Protein AF-A0A948WSL1-F1 (afdb_monomer_lite)

Sequence (242 aa):
MRQGLAEAFSDISPIKDFSGNMQLELEFDPNDEDLCPPPKFSMEECRERDMSYSSSIFVRARFLRADTGEIKEQVVFMGDFPKMTDKGTFIINGTERVVVSQLVRSPGAYFERSVDKATDKDVYVAKIIPSRGAWLEFEIDKKDLVAVRIDRKRKQPVTVLLKALGWTREQIVERFGQYETFMATLEKDHIASQDDALLDIYRKLRPGEPPTLENARALIDNFYFNPKRYDLAKVGRYKVNK

Radius of gyration: 24.07 Å; chains: 1; bounding box: 50×39×62 Å

pLDDT: mean 92.98, std 5.72, range [48.69, 98.25]

Foldseek 3Di:
DQVVVQLLLVLCPWDADPVRQKTKHKGFHSPDCVQWPAFPDDLVCCQVQQHWRWTWGWIWIWMAGNVVRDIDTDIGTPDTGFDQDPVQWTQHRNDTGHDDDDDDDAFAKDKDWDADPVQRDIKIKIWGGAPFFWIWMWICDPVLAIWIDIRNWDIDGVVLVVQLVPDAPVNQCVVCVVRPSNVVSVVPDPDHHNQSSLQVVCCRVDVPDDDDSVVSNVVVCLRDPDCSGTHRPPVHVVNHVD

Secondary structure (DSSP, 8-state):
-HHHHHHHHHHHPSEE-TTS-EEEEEE--TT-TTTSPPPSS-HHHHHHTT---EEEEEEEEEEEETTT--EEEEEEEEEEEEPPPTTS-EEETTEEE-PPPP--PPSEEEEEEEEETTTTEEEEEEEEE-SBS--EEEEE-TTS-EEEEETT---EEHHHHHHHTT--HHHHHHHHTT-HHHHHHHHH----SHHHHHHHHHHHHSTTSPP-HHHHHHHHHHHHT-TTT-B-HHHHHHHHH-

Structure (mmCIF, N/CA/C/O backbone):
data_AF-A0A948WSL1-F1
#
_entry.id   AF-A0A948WSL1-F1
#
loop_
_atom_site.group_PDB
_atom_site.id
_atom_site.type_symbol
_atom_site.label_atom_id
_atom_site.label_alt_id
_atom_site.label_comp_id
_atom_site.label_asym_id
_atom_site.label_entity_id
_atom_site.label_seq_id
_atom_site.pdbx_PDB_ins_code
_atom_site.Cartn_x
_atom_site.Cartn_y
_atom_site.Cartn_z
_atom_site.occupancy
_atom_site.B_iso_or_equiv
_atom_site.auth_seq_id
_atom_site.auth_comp_id
_atom_site.auth_asym_id
_atom_site.auth_atom_id
_atom_site.pdbx_PDB_model_num
ATOM 1 N N . MET A 1 1 ? -17.113 -3.327 13.207 1.00 48.69 1 MET A N 1
ATOM 2 C CA . MET A 1 1 ? -16.039 -2.531 13.851 1.00 48.69 1 MET A CA 1
ATOM 3 C C . MET A 1 1 ? -15.060 -3.399 14.633 1.00 48.69 1 MET A C 1
ATOM 5 O O . MET A 1 1 ? -13.874 -3.290 14.372 1.00 48.69 1 MET A O 1
ATOM 9 N N . ARG A 1 2 ? -15.539 -4.294 15.514 1.00 57.19 2 ARG A N 1
ATOM 10 C CA . ARG A 1 2 ? -14.704 -5.174 16.358 1.00 57.19 2 ARG A CA 1
ATOM 11 C C . ARG A 1 2 ? -13.635 -5.984 15.604 1.00 57.19 2 ARG A C 1
ATOM 13 O O . ARG A 1 2 ? -12.499 -6.038 16.047 1.00 57.19 2 ARG A O 1
ATOM 20 N N . GLN A 1 3 ? -13.973 -6.530 14.436 1.00 72.12 3 GLN A N 1
ATOM 21 C CA . GLN A 1 3 ? -13.035 -7.323 13.627 1.00 72.12 3 GLN A CA 1
ATOM 22 C C . GLN A 1 3 ? -11.931 -6.489 12.956 1.00 72.12 3 GLN A C 1
ATOM 24 O O . GLN A 1 3 ? -10.818 -6.973 12.833 1.00 72.12 3 GLN A O 1
ATOM 29 N N . GLY A 1 4 ? -12.186 -5.226 12.592 1.00 81.12 4 GLY A N 1
ATOM 30 C CA . GLY A 1 4 ? -11.206 -4.423 11.846 1.00 81.12 4 GLY A CA 1
ATOM 31 C C . GLY A 1 4 ? -9.967 -4.047 12.665 1.00 81.12 4 GLY A C 1
ATOM 32 O O . GLY A 1 4 ? -8.863 -4.032 12.133 1.00 81.12 4 GLY A O 1
ATOM 33 N N . LEU A 1 5 ? -10.131 -3.781 13.967 1.00 85.19 5 LEU A N 1
ATOM 34 C CA . LEU A 1 5 ? -9.001 -3.558 14.880 1.00 85.19 5 LEU A CA 1
ATOM 35 C C . LEU A 1 5 ? -8.189 -4.845 15.083 1.00 85.19 5 LEU A C 1
ATOM 37 O O . LEU A 1 5 ? -6.965 -4.802 15.014 1.00 85.19 5 LEU A O 1
ATOM 41 N N . ALA A 1 6 ? -8.862 -5.985 15.267 1.00 87.75 6 ALA A N 1
ATOM 42 C CA . ALA A 1 6 ? -8.201 -7.283 15.400 1.00 87.75 6 ALA A CA 1
ATOM 43 C C . ALA A 1 6 ? -7.407 -7.656 14.136 1.00 87.75 6 ALA A C 1
ATOM 45 O O . ALA A 1 6 ? -6.243 -8.041 14.229 1.00 87.75 6 ALA A O 1
ATOM 46 N N . GLU A 1 7 ? -7.995 -7.458 12.953 1.00 84.06 7 GLU A N 1
ATOM 47 C CA . GLU A 1 7 ? -7.319 -7.634 11.662 1.00 84.06 7 GLU A CA 1
ATOM 48 C C . GLU A 1 7 ? -6.105 -6.707 11.534 1.00 84.06 7 GLU A C 1
ATOM 50 O O . GLU A 1 7 ? -5.027 -7.163 11.164 1.00 84.06 7 GLU A O 1
ATOM 55 N N . ALA A 1 8 ? -6.234 -5.429 11.907 1.00 85.81 8 ALA A N 1
ATOM 56 C CA . ALA A 1 8 ? -5.128 -4.477 11.841 1.00 85.81 8 ALA A CA 1
ATOM 57 C C . ALA A 1 8 ? -3.942 -4.878 12.738 1.00 85.81 8 ALA A C 1
ATOM 59 O O . ALA A 1 8 ? -2.791 -4.774 12.308 1.00 85.81 8 ALA A O 1
ATOM 60 N N . PHE A 1 9 ? -4.200 -5.362 13.959 1.00 88.88 9 PHE A N 1
ATOM 61 C CA . PHE A 1 9 ? -3.145 -5.871 14.843 1.00 88.88 9 PHE A CA 1
ATOM 62 C C . PHE A 1 9 ? -2.532 -7.176 14.320 1.00 88.88 9 PHE A C 1
ATOM 64 O O . PHE A 1 9 ? -1.308 -7.320 14.319 1.00 88.88 9 PHE A O 1
ATOM 71 N N . SER A 1 10 ? -3.355 -8.087 13.796 1.00 86.62 10 SER A N 1
ATOM 72 C CA . SER A 1 10 ? -2.883 -9.323 13.166 1.00 86.62 10 SER A CA 1
ATOM 73 C C . SER A 1 10 ? -2.021 -9.059 11.923 1.00 86.62 10 SER A C 1
ATOM 75 O O . SER A 1 10 ? -1.067 -9.794 11.672 1.00 86.62 10 SER A O 1
ATOM 77 N N . ASP A 1 11 ? -2.331 -8.020 11.147 1.00 81.56 11 ASP A N 1
ATOM 78 C CA . ASP A 1 11 ? -1.608 -7.665 9.921 1.00 81.56 11 ASP A CA 1
ATOM 79 C C . ASP A 1 11 ? -0.182 -7.174 10.207 1.00 81.56 11 ASP A C 1
ATOM 81 O O . ASP A 1 11 ? 0.747 -7.472 9.449 1.00 81.56 11 ASP A O 1
ATOM 85 N N . ILE A 1 12 ? 0.012 -6.432 11.302 1.00 82.75 12 ILE A N 1
ATOM 86 C CA . ILE A 1 12 ? 1.335 -5.921 11.692 1.00 82.75 12 ILE A CA 1
ATOM 87 C C . ILE A 1 12 ? 2.146 -6.929 12.513 1.00 82.75 12 ILE A C 1
ATOM 89 O O . ILE A 1 12 ? 3.364 -6.791 12.607 1.00 82.75 12 ILE A O 1
ATOM 93 N N . SER A 1 13 ? 1.491 -7.943 13.080 1.00 87.31 13 SER A N 1
ATOM 94 C CA . SER A 1 13 ? 2.108 -8.964 13.923 1.00 87.31 13 SER A CA 1
ATOM 95 C C . SER A 1 13 ? 2.615 -10.174 13.102 1.00 87.31 13 SER A C 1
ATOM 97 O O . SER A 1 13 ? 1.966 -10.618 12.144 1.00 87.31 13 SER A O 1
ATOM 99 N N . PRO A 1 14 ? 3.779 -10.762 13.434 1.00 89.31 14 PRO A N 1
ATOM 100 C CA . PRO A 1 14 ? 4.777 -10.244 14.361 1.00 89.31 14 PRO A CA 1
ATOM 101 C C . PRO A 1 14 ? 5.645 -9.144 13.733 1.00 89.31 14 PRO A C 1
ATOM 103 O O . PRO A 1 14 ? 5.983 -9.195 12.547 1.00 89.31 14 PRO A O 1
ATOM 106 N N . ILE A 1 15 ? 6.091 -8.204 14.563 1.00 87.25 15 ILE A N 1
ATOM 107 C CA . ILE A 1 15 ? 7.100 -7.202 14.213 1.00 87.25 15 ILE A CA 1
ATOM 108 C C . ILE A 1 15 ? 8.471 -7.780 14.561 1.00 87.25 15 ILE A C 1
ATOM 110 O O . ILE A 1 15 ? 8.688 -8.204 15.693 1.00 87.25 15 ILE A O 1
ATOM 114 N N . LYS A 1 16 ? 9.397 -7.802 13.601 1.00 84.56 16 LYS A N 1
ATOM 115 C CA . LYS A 1 16 ? 10.753 -8.339 13.785 1.00 84.56 16 LYS A CA 1
ATOM 116 C C . LYS A 1 16 ? 11.802 -7.248 13.633 1.00 84.56 16 LYS A C 1
ATOM 118 O O . LYS A 1 16 ? 11.604 -6.307 12.862 1.00 84.56 16 LYS A O 1
ATOM 123 N N . ASP A 1 17 ? 12.905 -7.386 14.360 1.00 81.44 17 ASP A N 1
ATOM 124 C CA . ASP A 1 17 ? 14.106 -6.593 14.120 1.00 81.44 17 ASP A CA 1
ATOM 125 C C . ASP A 1 17 ? 14.842 -7.053 12.849 1.00 81.44 17 ASP A C 1
ATOM 127 O O . ASP A 1 17 ? 14.519 -8.080 12.252 1.00 81.44 17 ASP A O 1
ATOM 131 N N . PHE A 1 18 ? 15.835 -6.270 12.420 1.00 73.31 18 PHE A N 1
ATOM 132 C CA . PHE A 1 18 ? 16.603 -6.547 11.202 1.00 73.31 18 PHE A CA 1
ATOM 133 C C . PHE A 1 18 ? 17.344 -7.892 11.267 1.00 73.31 18 PHE A C 1
ATOM 135 O O . PHE A 1 18 ? 17.418 -8.606 10.275 1.00 73.31 18 PHE A O 1
ATOM 142 N N . SER A 1 19 ? 17.840 -8.260 12.449 1.00 77.00 19 SER A N 1
ATOM 143 C CA . SER A 1 19 ? 18.573 -9.510 12.666 1.00 77.00 19 SER A CA 1
ATOM 144 C C . SER A 1 19 ? 17.662 -10.734 12.825 1.00 77.00 19 SER A C 1
ATOM 146 O O . SER A 1 19 ? 18.157 -11.857 12.844 1.00 77.00 19 SER A O 1
ATOM 148 N N . GLY A 1 20 ? 16.348 -10.539 12.990 1.00 76.38 20 GLY A N 1
ATOM 149 C CA . GLY A 1 20 ? 15.386 -11.597 13.312 1.00 76.38 20 GLY A CA 1
ATOM 150 C C . GLY A 1 20 ? 15.519 -12.178 14.727 1.00 76.38 20 GLY A C 1
ATOM 151 O O . GLY A 1 20 ? 14.858 -13.171 15.032 1.00 76.38 20 GLY A O 1
ATOM 152 N N . ASN A 1 21 ? 16.348 -11.575 15.585 1.00 84.38 21 ASN A N 1
ATOM 153 C CA . ASN A 1 21 ? 16.615 -12.029 16.951 1.00 84.38 21 ASN A CA 1
ATOM 154 C C . ASN A 1 21 ? 15.567 -11.534 17.952 1.00 84.38 21 ASN A C 1
ATOM 156 O O . ASN A 1 21 ? 15.425 -12.115 19.027 1.00 84.38 21 ASN A O 1
ATOM 160 N N . MET A 1 22 ? 14.847 -10.460 17.627 1.00 88.69 22 MET A N 1
ATOM 161 C CA . MET A 1 22 ? 13.806 -9.885 18.472 1.00 88.69 22 MET A CA 1
ATOM 162 C C . MET A 1 22 ? 12.479 -9.861 17.724 1.00 88.69 22 MET A C 1
ATOM 164 O O . MET A 1 22 ? 12.394 -9.404 16.583 1.00 88.69 22 MET A O 1
ATOM 168 N N . GLN A 1 23 ? 11.430 -10.327 18.393 1.00 91.69 23 GLN A N 1
ATOM 169 C CA . GLN A 1 23 ? 10.089 -10.418 17.838 1.00 91.69 23 GLN A CA 1
ATOM 170 C C . GLN A 1 23 ? 9.067 -9.848 18.821 1.00 91.69 23 GLN A C 1
ATOM 172 O O . GLN A 1 23 ? 9.071 -10.198 19.995 1.00 91.69 23 GLN A O 1
ATOM 177 N N . LEU A 1 24 ? 8.178 -8.986 18.336 1.00 93.25 24 LEU A N 1
ATOM 178 C CA . LEU A 1 24 ? 7.035 -8.460 19.074 1.00 93.25 24 LEU A CA 1
ATOM 179 C C . LEU A 1 24 ? 5.743 -8.951 18.423 1.00 93.25 24 LEU A C 1
ATOM 181 O O . LEU A 1 24 ? 5.433 -8.602 17.283 1.00 93.25 24 LEU A O 1
ATOM 185 N N . GLU A 1 25 ? 4.990 -9.751 19.159 1.00 93.56 25 GLU A N 1
ATOM 186 C CA . GLU A 1 25 ? 3.649 -10.193 18.804 1.00 93.56 25 GLU A CA 1
ATOM 187 C C . GLU A 1 25 ? 2.618 -9.307 19.493 1.00 93.56 25 GLU A C 1
ATOM 189 O O . GLU A 1 25 ? 2.739 -9.002 20.679 1.00 93.56 25 GLU A O 1
ATOM 194 N N . LEU A 1 26 ? 1.612 -8.884 18.732 1.00 93.75 26 LEU A N 1
ATOM 195 C CA . LEU A 1 26 ? 0.465 -8.139 19.233 1.00 93.75 26 LEU A CA 1
ATOM 196 C C . LEU A 1 26 ? -0.791 -8.976 19.024 1.00 93.75 26 LEU A C 1
ATOM 198 O O . LEU A 1 26 ? -1.071 -9.402 17.902 1.00 93.75 26 LEU A O 1
ATOM 202 N N . GLU A 1 27 ? -1.539 -9.179 20.099 1.00 92.75 27 GLU A N 1
ATOM 203 C CA . GLU A 1 27 ? -2.825 -9.862 20.091 1.00 92.75 27 GLU A CA 1
ATOM 204 C C . GLU A 1 27 ? -3.907 -8.927 20.639 1.00 92.75 27 GLU A C 1
ATOM 206 O O . GLU A 1 27 ? -3.742 -8.283 21.680 1.00 92.75 27 GLU A O 1
ATOM 211 N N . PHE A 1 28 ? -5.020 -8.846 19.912 1.00 93.19 28 PHE A N 1
ATOM 212 C CA . PHE A 1 28 ? -6.185 -8.064 20.297 1.00 93.19 28 PHE A CA 1
ATOM 213 C C . PHE A 1 28 ? -7.449 -8.901 20.134 1.00 93.19 28 PHE A C 1
ATOM 215 O O . PHE A 1 28 ? -7.852 -9.200 19.007 1.00 93.19 28 PHE A O 1
ATOM 222 N N . ASP A 1 29 ? -8.088 -9.235 21.255 1.00 91.00 29 ASP A N 1
ATOM 223 C CA . ASP A 1 29 ? -9.428 -9.813 21.266 1.00 91.00 29 ASP A CA 1
ATOM 224 C C . ASP A 1 29 ? -10.459 -8.708 21.558 1.00 91.00 29 ASP A C 1
ATOM 226 O O . ASP A 1 29 ? -10.481 -8.156 22.658 1.00 91.00 29 ASP A O 1
ATOM 230 N N . PRO A 1 30 ? -11.341 -8.365 20.603 1.00 86.88 30 PRO A N 1
ATOM 231 C CA . PRO A 1 30 ? -12.347 -7.329 20.802 1.00 86.88 30 PRO A CA 1
ATOM 232 C C . PRO A 1 30 ? -13.496 -7.738 21.740 1.00 86.88 30 PRO A C 1
ATOM 234 O O . PRO A 1 30 ? -14.388 -6.918 21.979 1.00 86.88 30 PRO A O 1
ATOM 237 N N . ASN A 1 31 ? -13.551 -8.996 22.184 1.00 89.50 31 ASN A N 1
ATOM 238 C CA . ASN A 1 31 ? -14.533 -9.481 23.155 1.00 89.50 31 ASN A CA 1
ATOM 239 C C . ASN A 1 31 ? -13.954 -9.619 24.565 1.00 89.50 31 ASN A C 1
ATOM 241 O O . ASN A 1 31 ? -14.714 -9.893 25.490 1.00 89.50 31 ASN A O 1
ATOM 245 N N . ASP A 1 32 ? -12.648 -9.424 24.725 1.00 91.31 32 ASP A N 1
ATOM 246 C CA . ASP A 1 32 ? -12.007 -9.381 26.029 1.00 91.31 32 ASP A CA 1
ATOM 247 C C . ASP A 1 32 ? -12.248 -8.006 26.675 1.00 91.31 32 ASP A C 1
ATOM 249 O O . ASP A 1 32 ? -11.833 -6.970 26.146 1.00 91.31 32 ASP A O 1
ATOM 253 N N . GLU A 1 33 ? -12.950 -7.992 27.810 1.00 88.50 33 GLU A N 1
ATOM 254 C CA . GLU A 1 33 ? -13.264 -6.768 28.554 1.00 88.50 33 GLU A CA 1
ATOM 255 C C . GLU A 1 33 ? -12.020 -6.102 29.153 1.00 88.50 33 GLU A C 1
ATOM 257 O O . GLU A 1 33 ? -12.018 -4.881 29.308 1.00 88.50 33 GLU A O 1
ATOM 262 N N . ASP A 1 34 ? -10.947 -6.855 29.413 1.00 89.94 34 ASP A N 1
ATOM 263 C CA . ASP A 1 34 ? -9.680 -6.291 29.885 1.00 89.94 34 ASP A CA 1
ATOM 264 C C . ASP A 1 34 ? -8.951 -5.551 28.754 1.00 89.94 34 ASP A C 1
ATOM 266 O O . ASP A 1 34 ? -8.244 -4.566 28.988 1.00 89.94 34 ASP A O 1
ATOM 270 N N . LEU A 1 35 ? -9.148 -5.989 27.504 1.00 92.31 35 LEU A N 1
ATOM 271 C CA . LEU A 1 35 ? -8.558 -5.355 26.323 1.00 92.31 35 LEU A CA 1
ATOM 272 C C . LEU A 1 35 ? -9.432 -4.254 25.726 1.00 92.31 35 LEU A C 1
ATOM 274 O O . LEU A 1 35 ? -8.921 -3.316 25.110 1.00 92.31 35 LEU A O 1
ATOM 278 N N . CYS A 1 36 ? -10.745 -4.346 25.904 1.00 92.00 36 CYS A N 1
ATOM 279 C CA . CYS A 1 36 ? -11.707 -3.387 25.383 1.00 92.00 36 CYS A CA 1
ATOM 280 C C . CYS A 1 36 ? -12.785 -3.052 26.431 1.00 92.00 36 CYS A C 1
ATOM 282 O O . CYS A 1 36 ? -13.973 -3.327 26.205 1.00 92.00 36 CYS A O 1
ATOM 284 N N . PRO A 1 37 ? -12.414 -2.417 27.558 1.00 93.38 37 PRO A N 1
ATOM 285 C CA . PRO A 1 37 ? -13.373 -2.031 28.579 1.00 93.38 37 PRO A CA 1
ATOM 286 C C . PRO A 1 37 ? -14.436 -1.057 28.044 1.00 93.38 37 PRO A C 1
ATOM 288 O O . PRO A 1 37 ? -14.216 -0.306 27.077 1.00 93.38 37 PRO A O 1
ATOM 291 N N . PRO A 1 38 ? -15.622 -1.021 28.675 1.00 92.12 38 PRO A N 1
ATOM 292 C CA . PRO A 1 38 ? -16.655 -0.063 28.317 1.00 92.12 38 PRO A CA 1
ATOM 293 C C . PRO A 1 38 ? -16.181 1.387 28.541 1.00 92.12 38 PRO A C 1
ATOM 295 O O . PRO A 1 38 ? -15.246 1.633 29.308 1.00 92.12 38 PRO A O 1
ATOM 298 N N . PRO A 1 39 ? -16.817 2.370 27.877 1.00 93.69 39 PRO A N 1
ATOM 299 C CA . PRO A 1 39 ? -16.494 3.776 28.077 1.00 93.69 39 PRO A CA 1
ATOM 300 C C . PRO A 1 39 ? -16.591 4.177 29.546 1.00 93.69 39 PRO A C 1
ATOM 302 O O . PRO A 1 39 ? -17.559 3.832 30.222 1.00 93.69 39 PRO A O 1
ATOM 305 N N . LYS A 1 40 ? -15.604 4.943 30.017 1.00 91.06 40 LYS A N 1
ATOM 306 C CA . LYS A 1 40 ? -15.531 5.395 31.418 1.00 91.06 40 LYS A CA 1
ATOM 307 C C . LYS A 1 40 ? -16.639 6.382 31.790 1.00 91.06 40 LYS A C 1
ATOM 309 O O . LYS A 1 40 ? -16.987 6.481 32.959 1.00 91.06 40 LYS A O 1
ATOM 314 N N . PHE A 1 41 ? -17.155 7.115 30.805 1.00 94.25 41 PHE A N 1
ATOM 315 C CA . PHE A 1 41 ? -18.173 8.147 30.978 1.00 94.25 41 PHE A CA 1
ATOM 316 C C . PHE A 1 41 ? -19.356 7.881 30.055 1.00 94.25 41 PHE A C 1
ATOM 318 O O . PHE A 1 41 ? -19.207 7.324 28.961 1.00 94.25 41 PHE A O 1
ATOM 325 N N . SER A 1 42 ? -20.534 8.303 30.496 1.00 95.62 42 SER A N 1
ATOM 326 C CA . SER A 1 42 ? -21.753 8.270 29.699 1.00 95.62 42 SER A CA 1
ATOM 327 C C . SER A 1 42 ? -21.728 9.317 28.577 1.00 95.62 42 SER A C 1
ATOM 329 O O . SER A 1 42 ? -20.963 10.283 28.589 1.00 95.62 42 SER A O 1
ATOM 331 N N . MET A 1 43 ? -22.607 9.141 27.587 1.00 95.06 43 MET A N 1
ATOM 332 C CA . MET A 1 43 ? -22.751 10.100 26.487 1.00 95.06 43 MET A CA 1
ATOM 333 C C . MET A 1 43 ? -23.191 11.493 26.964 1.00 95.06 43 MET A C 1
ATOM 335 O O . MET A 1 43 ? -22.861 12.482 26.317 1.00 95.06 43 MET A O 1
ATOM 339 N N . GLU A 1 44 ? -23.963 11.580 28.049 1.00 94.69 44 GLU A N 1
ATOM 340 C CA . GLU A 1 44 ? -24.438 12.847 28.622 1.00 94.69 44 GLU A CA 1
ATOM 341 C C . GLU A 1 44 ? -23.291 13.593 29.303 1.00 94.69 44 GLU A C 1
ATOM 343 O O . GLU A 1 44 ? -23.002 14.729 28.932 1.00 94.69 44 GLU A O 1
ATOM 348 N N . GLU A 1 45 ? -22.539 12.909 30.168 1.00 95.25 45 GLU A N 1
ATOM 349 C CA . GLU A 1 45 ? -21.359 13.482 30.824 1.00 95.25 45 GLU A CA 1
ATOM 350 C C . GLU A 1 45 ? -20.318 13.967 29.813 1.00 95.25 45 GLU A C 1
ATOM 352 O O . GLU A 1 45 ? -19.718 15.025 29.998 1.00 95.25 45 GLU A O 1
ATOM 357 N N . CYS A 1 46 ? -20.108 13.224 28.718 1.00 96.44 46 CYS A N 1
ATOM 358 C CA . CYS A 1 46 ? -19.183 13.656 27.675 1.00 96.44 46 CYS A CA 1
ATOM 359 C C . CYS A 1 46 ? -19.620 14.959 26.998 1.00 96.44 46 CYS A C 1
ATOM 361 O O . CYS A 1 46 ? -18.755 15.767 26.666 1.00 96.44 46 CYS A O 1
ATOM 363 N N . ARG A 1 47 ? -20.928 15.182 26.806 1.00 94.25 47 ARG A N 1
ATOM 364 C CA . ARG A 1 47 ? -21.454 16.430 26.232 1.00 94.25 47 ARG A CA 1
ATOM 365 C C . ARG A 1 47 ? -21.340 17.596 27.206 1.00 94.25 47 ARG A C 1
ATOM 367 O O . ARG A 1 47 ? -20.916 18.667 26.801 1.00 94.25 47 ARG A O 1
ATOM 374 N N . GLU A 1 48 ? -21.692 17.389 28.471 1.00 96.12 48 GLU A N 1
ATOM 375 C CA . GLU A 1 48 ? -21.692 18.454 29.484 1.00 96.12 48 GLU A CA 1
ATOM 376 C C . GLU A 1 48 ? -20.286 18.909 29.887 1.00 96.12 48 GLU A C 1
ATOM 378 O O . GLU A 1 48 ? -20.093 20.058 30.277 1.00 96.12 48 GLU A O 1
ATOM 383 N N . ARG A 1 49 ? -19.302 18.007 29.812 1.00 96.12 49 ARG A N 1
ATOM 384 C CA . ARG A 1 49 ? -17.925 18.252 30.269 1.00 96.12 49 ARG A CA 1
ATOM 385 C C . ARG A 1 49 ? -16.923 18.437 29.131 1.00 96.12 49 ARG A C 1
ATOM 387 O O . ARG A 1 49 ? -15.721 18.363 29.380 1.00 96.12 49 ARG A O 1
ATOM 394 N N . ASP A 1 50 ? -17.398 18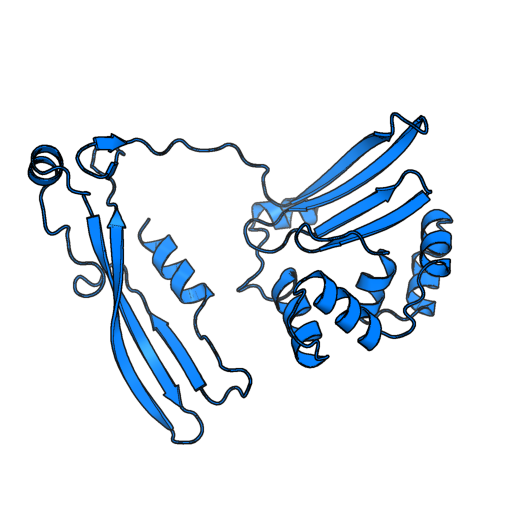.615 27.900 1.00 95.31 50 ASP A N 1
ATOM 395 C CA . ASP A 1 50 ? -16.566 18.752 26.699 1.00 95.31 50 ASP A CA 1
ATOM 396 C C . ASP A 1 50 ? -15.554 17.601 26.499 1.00 95.31 50 ASP A C 1
ATOM 398 O O . ASP A 1 50 ? -14.436 17.790 26.015 1.00 95.31 50 ASP A O 1
ATOM 402 N N . MET A 1 51 ? -15.944 16.368 26.843 1.00 95.81 51 MET A N 1
ATOM 403 C CA . MET A 1 51 ? -15.105 15.167 26.723 1.00 95.81 51 MET A CA 1
ATOM 404 C C . MET A 1 51 ? -15.461 14.331 25.484 1.00 95.81 51 MET A C 1
ATOM 406 O O . MET A 1 51 ? -16.516 14.490 24.870 1.00 95.81 51 MET A O 1
ATOM 410 N N . SER A 1 52 ? -14.575 13.410 25.099 1.00 96.44 52 SER A N 1
ATOM 411 C CA . SER A 1 52 ? -14.820 12.475 23.993 1.00 96.44 52 SER A CA 1
ATOM 412 C C . SER A 1 52 ? -15.376 11.139 24.495 1.00 96.44 52 SER A C 1
ATOM 414 O O . SER A 1 52 ? -14.772 10.498 25.357 1.00 96.44 52 SER A O 1
ATOM 416 N N . TYR A 1 53 ? -16.489 10.681 23.915 1.00 97.00 53 TYR A N 1
ATOM 417 C CA . TYR A 1 53 ? -17.077 9.376 24.231 1.00 97.00 53 TYR A CA 1
ATOM 418 C C . TYR A 1 53 ? -16.234 8.260 23.604 1.00 97.00 53 TYR A C 1
ATOM 420 O O . TYR A 1 53 ? -16.237 8.048 22.388 1.00 97.00 53 TYR A O 1
ATOM 428 N N . SER A 1 54 ? -15.457 7.577 24.439 1.00 96.25 54 SER A N 1
ATOM 429 C CA . SER A 1 54 ? -14.414 6.647 24.007 1.00 96.25 54 SER A CA 1
ATOM 430 C C . SER A 1 54 ? -14.219 5.501 24.998 1.00 96.25 54 SER A C 1
ATOM 432 O O . SER A 1 54 ? -14.536 5.624 26.181 1.00 96.25 54 SER A O 1
ATOM 434 N N . SER A 1 55 ? -13.707 4.384 24.488 1.00 94.25 55 SER A N 1
ATOM 435 C CA . SER A 1 55 ? -13.259 3.228 25.268 1.00 94.25 55 SER A CA 1
ATOM 436 C C . SER A 1 55 ? -11.742 3.137 25.193 1.00 94.25 55 SER A C 1
ATOM 438 O O . SER A 1 55 ? -11.176 3.270 24.109 1.00 94.25 55 SER A O 1
ATOM 440 N N . SER A 1 56 ? -11.089 2.865 26.318 1.00 95.38 56 SER A N 1
ATOM 441 C CA . SER A 1 56 ? -9.665 2.536 26.325 1.00 95.38 56 SER A CA 1
ATOM 442 C C . SER A 1 56 ? -9.443 1.204 25.600 1.00 95.38 56 SER A C 1
ATOM 444 O O . SER A 1 56 ? -10.188 0.258 25.831 1.00 95.38 56 SER A O 1
ATOM 446 N N . ILE A 1 57 ? -8.444 1.135 24.722 1.00 95.06 57 ILE A N 1
ATOM 447 C CA . ILE A 1 57 ? -8.047 -0.084 24.011 1.00 95.06 57 ILE A CA 1
ATOM 448 C C . ILE A 1 57 ? -6.679 -0.525 24.513 1.00 95.06 57 ILE A C 1
ATOM 450 O O . ILE A 1 57 ? -5.740 0.274 24.574 1.00 95.06 57 ILE A O 1
ATOM 454 N N . PHE A 1 58 ? -6.558 -1.808 24.824 1.00 95.88 58 PHE A N 1
ATOM 455 C CA . PHE A 1 58 ? -5.313 -2.460 25.194 1.00 95.88 58 PHE A CA 1
ATOM 456 C C . PHE A 1 58 ? -5.037 -3.632 24.262 1.00 95.88 58 PHE A C 1
ATOM 458 O O . PHE A 1 58 ? -5.941 -4.171 23.633 1.00 95.88 58 PHE A O 1
ATOM 465 N N . VAL A 1 59 ? -3.775 -4.035 24.181 1.00 95.62 59 VAL A N 1
ATOM 466 C CA . VAL A 1 59 ? -3.341 -5.225 23.443 1.00 95.62 59 VAL A CA 1
ATOM 467 C C . VAL A 1 59 ? -2.415 -6.054 24.309 1.00 95.62 59 VAL A C 1
ATOM 469 O O . VAL A 1 59 ? -1.650 -5.505 25.107 1.00 95.62 59 VAL A O 1
ATOM 472 N N . ARG A 1 60 ? -2.448 -7.375 24.140 1.00 95.62 60 ARG A N 1
ATOM 473 C CA . ARG A 1 60 ? -1.437 -8.252 24.732 1.00 95.62 60 ARG A CA 1
ATOM 474 C C . ARG A 1 60 ? -0.212 -8.208 23.834 1.00 95.62 60 ARG A C 1
ATOM 476 O O . ARG A 1 60 ? -0.266 -8.599 22.668 1.00 95.62 60 ARG A O 1
ATOM 483 N N . ALA A 1 61 ? 0.871 -7.663 24.365 1.00 95.62 61 ALA A N 1
ATOM 484 C CA . ALA A 1 61 ? 2.146 -7.560 23.688 1.00 95.62 61 ALA A CA 1
ATOM 485 C C . ALA A 1 61 ? 3.086 -8.633 24.236 1.00 95.62 61 ALA A C 1
ATOM 487 O O . ALA A 1 61 ? 3.428 -8.627 25.420 1.00 95.62 61 ALA A O 1
ATOM 488 N N . ARG A 1 62 ? 3.524 -9.541 23.366 1.00 95.56 62 ARG A N 1
ATOM 489 C CA . ARG A 1 62 ? 4.483 -10.592 23.697 1.00 95.56 62 ARG A CA 1
ATOM 490 C C . ARG A 1 62 ? 5.791 -10.332 22.966 1.00 95.56 62 ARG A C 1
ATOM 492 O O . ARG A 1 62 ? 5.873 -10.430 21.745 1.00 95.56 62 ARG A O 1
ATOM 499 N N . PHE A 1 63 ? 6.825 -10.003 23.725 1.00 94.81 63 PHE A N 1
ATOM 500 C CA . PHE A 1 63 ? 8.178 -9.811 23.231 1.00 94.81 63 PHE A CA 1
ATOM 501 C C . PHE A 1 63 ? 8.994 -11.091 23.429 1.00 94.81 63 PHE A C 1
ATOM 503 O O . PHE A 1 63 ? 9.115 -11.588 24.547 1.00 94.81 63 PHE A O 1
ATOM 510 N N . LEU A 1 64 ? 9.560 -11.610 22.344 1.00 92.44 64 LEU A N 1
ATOM 511 C CA . LEU A 1 64 ? 10.422 -12.784 22.307 1.00 92.44 64 LEU A CA 1
ATOM 512 C C . LEU A 1 64 ? 11.833 -12.364 21.897 1.00 92.44 64 LEU A C 1
ATOM 514 O O . LEU A 1 64 ? 12.020 -11.697 20.875 1.00 92.44 64 LEU A O 1
ATOM 518 N N . ARG A 1 65 ? 12.826 -12.823 22.659 1.00 91.88 65 ARG A N 1
ATOM 519 C CA . ARG A 1 65 ? 14.239 -12.729 22.300 1.00 91.88 65 ARG A CA 1
ATOM 520 C C . ARG A 1 65 ? 14.786 -14.121 21.974 1.00 91.88 65 ARG A C 1
ATOM 522 O O . ARG A 1 65 ? 14.787 -15.000 22.828 1.00 91.88 65 ARG A O 1
ATOM 529 N N . ALA A 1 66 ? 15.196 -14.345 20.730 1.00 86.00 66 ALA A N 1
ATOM 530 C CA . ALA A 1 66 ? 15.537 -15.674 20.219 1.00 86.00 66 ALA A CA 1
ATOM 531 C C . ALA A 1 66 ? 16.893 -16.206 20.722 1.00 86.00 66 ALA A C 1
ATOM 533 O O . ALA A 1 66 ? 17.065 -17.415 20.839 1.00 86.00 66 ALA A O 1
ATOM 534 N N . ASP A 1 67 ? 17.839 -15.318 21.030 1.00 85.94 67 ASP A N 1
ATOM 535 C CA . ASP A 1 67 ? 19.174 -15.646 21.552 1.00 85.94 67 ASP A CA 1
ATOM 536 C C . ASP A 1 67 ? 19.131 -16.175 22.996 1.00 85.94 67 ASP A C 1
ATOM 538 O O . ASP A 1 67 ? 19.845 -17.117 23.333 1.00 85.94 67 ASP A O 1
ATOM 542 N N . THR A 1 68 ? 18.287 -15.588 23.847 1.00 89.50 68 THR A N 1
ATOM 543 C CA . THR A 1 68 ? 18.133 -15.970 25.257 1.00 89.50 68 THR A CA 1
ATOM 544 C C . THR A 1 68 ? 16.928 -16.874 25.509 1.00 89.50 68 THR A C 1
ATOM 546 O O . THR A 1 68 ? 16.842 -17.487 26.571 1.00 89.50 68 THR A O 1
ATOM 549 N N . GLY A 1 69 ? 15.981 -16.944 24.569 1.00 87.88 69 GLY A N 1
ATOM 550 C CA . GLY A 1 69 ? 14.679 -17.586 24.765 1.00 87.88 69 GLY A CA 1
ATOM 551 C C . GLY A 1 69 ? 13.754 -16.823 25.721 1.00 87.88 69 GLY A C 1
ATOM 552 O O . GLY A 1 69 ? 12.718 -17.352 26.123 1.00 87.88 69 GLY A O 1
ATOM 553 N N . GLU A 1 70 ? 14.115 -15.597 26.114 1.00 92.00 70 GLU A N 1
ATOM 554 C CA . GLU A 1 70 ? 13.342 -14.785 27.052 1.00 92.00 70 GLU A CA 1
ATOM 555 C C . GLU A 1 70 ? 12.022 -14.336 26.410 1.00 92.00 70 GLU A C 1
ATOM 557 O O . GLU A 1 70 ? 12.004 -13.758 25.318 1.00 92.00 70 GLU A O 1
ATOM 562 N N . ILE A 1 71 ? 10.914 -14.587 27.111 1.00 93.12 71 ILE A N 1
ATOM 563 C CA . ILE A 1 71 ? 9.575 -14.134 26.734 1.00 93.12 71 ILE A CA 1
ATOM 564 C C . ILE A 1 71 ? 9.096 -13.149 27.794 1.00 93.12 71 ILE A C 1
ATOM 566 O O . ILE A 1 71 ? 9.036 -13.484 28.977 1.00 93.12 71 ILE A O 1
ATOM 570 N N . LYS A 1 72 ? 8.735 -11.939 27.366 1.00 93.62 72 LYS A N 1
ATOM 571 C CA . LYS A 1 72 ? 8.049 -10.945 28.197 1.00 93.62 72 LYS A CA 1
ATOM 572 C C . LYS A 1 72 ? 6.669 -10.696 27.633 1.00 93.62 72 LYS A C 1
ATOM 574 O O . LYS A 1 72 ? 6.541 -10.338 26.468 1.00 93.62 72 LYS A O 1
ATOM 579 N N . GLU A 1 73 ? 5.660 -10.855 28.469 1.00 95.25 73 GLU A N 1
ATOM 580 C CA . GLU A 1 73 ? 4.278 -10.560 28.120 1.00 95.25 73 GLU A CA 1
ATOM 581 C C . GLU A 1 73 ? 3.774 -9.400 28.970 1.00 95.25 73 GLU A C 1
ATOM 583 O O . GLU A 1 73 ? 4.013 -9.350 30.179 1.00 95.25 73 GLU A O 1
ATOM 588 N N . GLN A 1 74 ? 3.110 -8.445 28.328 1.00 95.12 74 GLN A N 1
ATOM 589 C CA . GLN A 1 74 ? 2.531 -7.294 28.999 1.00 95.12 74 GLN A CA 1
ATOM 590 C C . GLN A 1 74 ? 1.270 -6.832 28.273 1.00 95.12 74 GLN A C 1
ATOM 592 O O . GLN A 1 74 ? 1.215 -6.799 27.045 1.00 95.12 74 GLN A O 1
ATOM 597 N N . VAL A 1 75 ? 0.268 -6.408 29.040 1.00 95.44 75 VAL A N 1
ATOM 598 C CA . VAL A 1 75 ? -0.888 -5.689 28.502 1.00 95.44 75 VAL A CA 1
ATOM 599 C C . VAL A 1 75 ? -0.508 -4.220 28.320 1.00 95.44 75 VAL A C 1
ATOM 601 O O . VAL A 1 75 ? -0.126 -3.541 29.276 1.00 95.44 75 VAL A O 1
ATOM 604 N N . VAL A 1 76 ? -0.580 -3.734 27.083 1.00 95.81 76 VAL A N 1
ATOM 605 C CA . VAL A 1 76 ? -0.155 -2.384 26.697 1.00 95.81 76 VAL A CA 1
ATOM 606 C C . VAL A 1 76 ? -1.371 -1.557 26.309 1.00 95.81 76 VAL A C 1
ATOM 608 O O . VAL A 1 76 ? -2.175 -1.973 25.479 1.00 95.81 76 VAL A O 1
ATOM 611 N N . PHE A 1 77 ? -1.493 -0.364 26.890 1.00 95.69 77 PHE A N 1
ATOM 612 C CA . PHE A 1 77 ? -2.506 0.615 26.502 1.00 95.69 77 PHE A CA 1
ATOM 613 C C . PHE A 1 77 ? -2.164 1.225 25.139 1.00 95.69 77 PHE A C 1
ATOM 615 O O . PHE A 1 77 ? -1.099 1.818 24.972 1.00 95.69 77 PHE A O 1
ATOM 622 N N . MET A 1 78 ? -3.081 1.103 24.181 1.00 94.62 78 MET A N 1
ATOM 623 C CA . MET A 1 78 ? -2.915 1.613 22.818 1.00 94.62 78 MET A CA 1
ATOM 624 C C . MET A 1 78 ? -3.546 2.989 22.605 1.00 94.62 78 MET A C 1
ATOM 626 O O . MET A 1 78 ? -3.219 3.662 21.628 1.00 94.62 78 MET A O 1
ATOM 630 N N . GLY A 1 79 ? -4.438 3.411 23.500 1.00 94.19 79 GLY A N 1
ATOM 631 C CA . GLY A 1 79 ? -5.125 4.695 23.416 1.00 94.19 79 GLY A CA 1
ATOM 632 C C . GLY A 1 79 ? -6.625 4.584 23.664 1.00 94.19 79 GLY A C 1
ATOM 633 O O . GLY A 1 79 ? -7.191 3.493 23.727 1.00 94.19 79 GLY A O 1
ATOM 634 N N . ASP A 1 80 ? -7.274 5.738 23.783 1.00 94.19 80 ASP A N 1
ATOM 635 C CA . ASP A 1 80 ? -8.729 5.827 23.850 1.00 94.19 80 ASP A CA 1
ATOM 636 C C . ASP A 1 80 ? -9.314 5.897 22.435 1.00 94.19 80 ASP A C 1
ATOM 638 O O . ASP A 1 80 ? -8.964 6.762 21.629 1.00 94.19 80 ASP A O 1
ATOM 642 N N . PHE A 1 81 ? -10.213 4.967 22.122 1.00 93.56 81 PHE A N 1
ATOM 643 C CA . PHE A 1 81 ? -10.828 4.827 20.810 1.00 93.56 81 PHE A CA 1
ATOM 644 C C . PHE A 1 81 ? -12.275 5.344 20.842 1.00 93.56 81 PHE A C 1
ATOM 646 O O . PHE A 1 81 ? -13.084 4.844 21.633 1.00 93.56 81 PHE A O 1
ATOM 653 N N . PRO A 1 82 ? -12.642 6.334 20.003 1.00 94.81 82 PRO A N 1
ATOM 654 C CA . PRO A 1 82 ? -14.001 6.862 19.957 1.00 94.81 82 PRO A CA 1
ATOM 655 C C . PRO A 1 82 ? -15.034 5.779 19.654 1.00 94.81 82 PRO A C 1
ATOM 657 O O . PRO A 1 82 ? -14.909 5.029 18.682 1.00 94.81 82 PRO A O 1
ATOM 660 N N . LYS A 1 83 ? -16.085 5.721 20.472 1.00 92.94 83 LYS A N 1
ATOM 661 C CA . LYS A 1 83 ? -17.160 4.742 20.318 1.00 92.94 83 LYS A CA 1
ATOM 662 C C . LYS A 1 83 ? -18.340 5.382 19.595 1.00 92.94 83 LYS A C 1
ATOM 664 O O . LYS A 1 83 ? -18.738 6.504 19.899 1.00 92.94 83 LYS A O 1
ATOM 669 N N . MET A 1 84 ? -18.892 4.657 18.627 1.00 95.12 84 MET A N 1
ATOM 670 C CA . MET A 1 84 ? -20.106 5.076 17.935 1.00 95.12 84 MET A CA 1
ATOM 671 C C . MET A 1 84 ? -21.299 4.987 18.895 1.00 95.12 84 MET A C 1
ATOM 673 O O . MET A 1 84 ? -21.430 4.006 19.629 1.00 95.12 84 MET A O 1
ATOM 677 N N . THR A 1 85 ? -22.149 6.009 18.893 1.00 94.12 85 THR A N 1
ATOM 678 C CA . THR A 1 85 ? -23.411 6.031 19.643 1.00 94.12 85 THR A CA 1
ATOM 679 C C . THR A 1 85 ? -24.478 5.189 18.939 1.00 94.12 85 THR A C 1
ATOM 681 O O . THR A 1 85 ? -24.350 4.862 17.757 1.00 94.12 85 THR A O 1
ATOM 684 N N . ASP A 1 86 ? -25.597 4.927 19.613 1.00 92.38 86 ASP A N 1
ATOM 685 C CA . ASP A 1 86 ? -26.740 4.214 19.019 1.00 92.38 86 ASP A CA 1
ATOM 686 C C . ASP A 1 86 ? -27.381 4.971 17.839 1.00 92.38 86 ASP A C 1
ATOM 688 O O . ASP A 1 86 ? -28.090 4.385 17.023 1.00 92.38 86 ASP A O 1
ATOM 692 N N . LYS A 1 87 ? -27.102 6.277 17.709 1.00 93.00 87 LYS A N 1
ATOM 693 C CA . LYS A 1 87 ? -27.546 7.117 16.585 1.00 93.00 87 LYS A CA 1
ATOM 694 C C . LYS A 1 87 ? -26.613 7.044 15.370 1.00 93.00 87 LYS A C 1
ATOM 696 O O . LYS A 1 87 ? -26.875 7.705 14.368 1.00 93.00 87 LYS A O 1
ATOM 701 N N . GLY A 1 88 ? -25.508 6.301 15.454 1.00 93.94 88 GLY A N 1
ATOM 702 C CA . GLY A 1 88 ? -24.487 6.267 14.403 1.00 93.94 88 GLY A CA 1
ATOM 703 C C . GLY A 1 88 ? -23.573 7.499 14.380 1.00 93.94 88 GLY A C 1
ATOM 704 O O . GLY A 1 88 ? -22.952 7.791 13.358 1.00 93.94 88 GLY A O 1
ATOM 705 N N . THR A 1 89 ? -23.497 8.240 15.488 1.00 96.19 89 THR A N 1
ATOM 706 C CA . THR A 1 89 ? -22.675 9.453 15.641 1.00 96.19 89 THR A CA 1
ATOM 707 C C . THR A 1 89 ? -21.480 9.198 16.565 1.00 96.19 89 THR A C 1
ATOM 709 O O . THR A 1 89 ? -21.355 8.128 17.158 1.00 96.19 89 THR A O 1
ATOM 712 N N . PHE A 1 90 ? -20.591 10.178 16.702 1.00 97.25 90 PHE A N 1
ATOM 713 C CA . PHE A 1 90 ? -19.480 10.182 17.654 1.00 97.25 90 PHE A CA 1
ATOM 714 C C . PHE A 1 90 ? -19.499 11.473 18.459 1.00 97.25 90 PHE A C 1
ATOM 716 O O . PHE A 1 90 ? -19.745 12.534 17.895 1.00 97.25 90 PHE A O 1
ATOM 723 N N . ILE A 1 91 ? -19.189 11.409 19.750 1.00 97.50 91 ILE A N 1
ATOM 724 C CA . ILE A 1 91 ? -19.034 12.603 20.588 1.00 97.50 91 ILE A CA 1
ATOM 725 C C . ILE A 1 91 ? -17.539 12.856 20.741 1.00 97.50 91 ILE A C 1
ATOM 727 O O . ILE A 1 91 ? -16.847 12.065 21.380 1.00 97.50 91 ILE A O 1
ATOM 731 N N . ILE A 1 92 ? -17.045 13.934 20.135 1.00 97.31 92 ILE A N 1
ATOM 732 C CA . ILE A 1 92 ? -15.637 14.336 20.181 1.00 97.31 92 ILE A CA 1
ATOM 733 C C . ILE A 1 92 ? -15.561 15.723 20.805 1.00 97.31 92 ILE A C 1
ATOM 735 O O . ILE A 1 92 ? -16.043 16.689 20.208 1.00 97.31 92 ILE A O 1
ATOM 739 N N . ASN A 1 93 ? -14.936 15.806 21.979 1.00 96.25 93 ASN A N 1
ATOM 740 C CA . ASN A 1 93 ? -14.814 17.023 22.784 1.00 96.25 93 ASN A CA 1
ATOM 741 C C . ASN A 1 93 ? -16.181 17.706 22.977 1.00 96.25 93 ASN A C 1
ATOM 743 O O . ASN A 1 93 ? -16.407 18.811 22.490 1.00 96.25 93 ASN A O 1
ATOM 747 N N . GLY A 1 94 ? -17.144 16.969 23.538 1.00 94.38 94 GLY A N 1
ATOM 748 C CA . GLY A 1 94 ? -18.524 17.413 23.774 1.00 94.38 94 GLY A CA 1
ATOM 749 C C . GLY A 1 94 ? -19.410 17.524 22.534 1.00 94.38 94 GLY A C 1
ATOM 750 O O . GLY A 1 94 ? -20.634 17.466 22.635 1.00 94.38 94 GLY A O 1
ATOM 751 N N . THR A 1 95 ? -18.820 17.614 21.342 1.00 96.31 95 THR A N 1
ATOM 752 C CA . THR A 1 95 ? -19.559 17.862 20.102 1.00 96.31 95 THR A CA 1
ATOM 753 C C . THR A 1 95 ? -19.919 16.562 19.395 1.00 96.31 95 THR A C 1
ATOM 755 O O . THR A 1 95 ? -19.055 15.730 19.111 1.00 96.31 95 THR A O 1
ATOM 758 N N . GLU A 1 96 ? -21.190 16.415 19.033 1.00 96.62 96 GLU A N 1
ATOM 759 C CA . GLU A 1 96 ? -21.674 15.278 18.255 1.00 96.62 96 GLU A CA 1
ATOM 760 C C . GLU A 1 96 ? -21.336 15.440 16.762 1.00 96.62 96 GLU A C 1
ATOM 762 O O . GLU A 1 96 ? -21.567 16.484 16.153 1.00 96.62 96 GLU A O 1
ATOM 767 N N . ARG A 1 97 ? -20.745 14.403 16.167 1.00 97.00 97 ARG A N 1
ATOM 768 C CA . ARG A 1 97 ? -20.214 14.382 14.801 1.00 97.00 97 ARG A CA 1
ATOM 769 C C . ARG A 1 97 ? -20.682 13.136 14.065 1.00 97.00 97 ARG A C 1
ATOM 771 O O . ARG A 1 97 ? -20.855 12.076 14.660 1.00 97.00 97 ARG A O 1
ATOM 778 N N . VAL A 1 98 ? -20.820 13.248 12.749 1.00 96.56 98 VAL A N 1
ATOM 779 C CA . VAL A 1 98 ? -21.180 12.131 11.868 1.00 96.56 98 VAL A CA 1
ATOM 780 C C . VAL A 1 98 ? -20.027 11.865 10.911 1.00 96.56 98 VAL A C 1
ATOM 782 O O . VAL A 1 98 ? -19.497 12.790 10.296 1.00 96.56 98 VAL A O 1
ATOM 785 N N . VAL A 1 99 ? -19.639 10.597 10.776 1.00 94.12 99 VAL A N 1
ATOM 786 C CA . VAL A 1 99 ? -18.672 10.177 9.757 1.00 94.12 99 VAL A CA 1
ATOM 787 C C . VAL A 1 99 ? -19.420 9.969 8.445 1.00 94.12 99 VAL A C 1
ATOM 789 O O . VAL A 1 99 ? -20.326 9.144 8.361 1.00 94.12 99 VAL A O 1
ATOM 792 N N . VAL A 1 100 ? -19.040 10.719 7.412 1.00 93.31 100 VAL A N 1
ATOM 793 C CA . VAL A 1 100 ? -19.643 10.611 6.078 1.00 93.31 100 VAL A CA 1
ATOM 794 C C . VAL A 1 100 ? -18.863 9.598 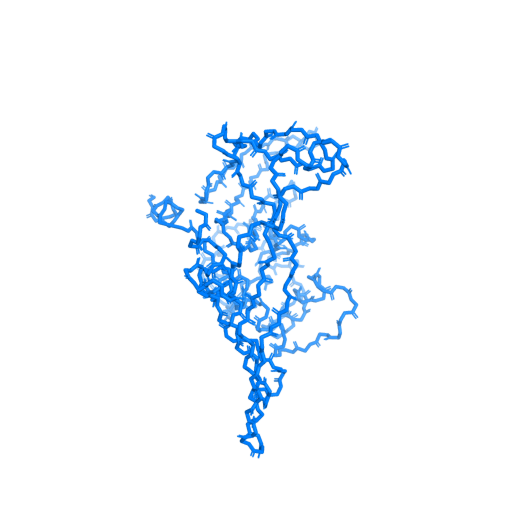5.248 1.00 93.31 100 VAL A C 1
ATOM 796 O O . VAL A 1 100 ? -17.636 9.662 5.156 1.00 93.31 100 VAL A O 1
ATOM 799 N N . SER A 1 101 ? -19.585 8.670 4.622 1.00 88.00 101 SER A N 1
ATOM 800 C CA . SER A 1 101 ? -18.988 7.700 3.703 1.00 88.00 101 SER A CA 1
ATOM 801 C C . SER A 1 101 ? -18.429 8.409 2.470 1.00 88.00 101 SER A C 1
ATOM 803 O O . SER A 1 101 ? -19.115 9.217 1.846 1.00 88.00 101 SER A O 1
ATOM 805 N N . GLN A 1 102 ? -17.187 8.095 2.104 1.00 85.81 102 GLN A N 1
ATOM 806 C CA . GLN A 1 102 ? -16.543 8.650 0.916 1.00 85.81 102 GLN A CA 1
ATOM 807 C C . GLN A 1 102 ? -16.663 7.690 -0.266 1.00 85.81 102 GLN A C 1
ATOM 809 O O . GLN A 1 102 ? -16.463 6.483 -0.128 1.00 85.81 102 GLN A O 1
ATOM 814 N N . LEU A 1 103 ? -16.928 8.240 -1.449 1.00 85.94 103 LEU A N 1
ATOM 815 C CA . LEU A 1 103 ? -16.790 7.504 -2.699 1.00 85.94 103 LEU A CA 1
ATOM 816 C C . LEU A 1 103 ? -15.331 7.570 -3.148 1.00 85.94 103 LEU A C 1
ATOM 818 O O . LEU A 1 103 ? -14.842 8.612 -3.581 1.00 85.94 103 LEU A O 1
ATOM 822 N N . VAL A 1 104 ? -14.640 6.438 -3.043 1.00 87.25 104 VAL A N 1
ATOM 823 C CA . VAL A 1 104 ? -13.270 6.262 -3.535 1.00 87.25 104 VAL A CA 1
ATOM 824 C C . VAL A 1 104 ? -13.258 5.324 -4.737 1.00 87.25 104 VAL A C 1
ATOM 826 O O . VAL A 1 104 ? -14.169 4.515 -4.928 1.00 87.25 104 VAL A O 1
ATOM 829 N N . ARG A 1 105 ? -12.220 5.423 -5.576 1.00 87.19 105 ARG A N 1
ATOM 830 C CA . ARG A 1 105 ? -12.034 4.468 -6.676 1.00 87.19 105 ARG A CA 1
ATOM 831 C C . ARG A 1 105 ? -11.891 3.063 -6.093 1.00 87.19 105 ARG A C 1
ATOM 833 O O . ARG A 1 105 ? -11.110 2.860 -5.168 1.00 87.19 105 ARG A O 1
ATOM 840 N N . SER A 1 106 ? -12.637 2.108 -6.643 1.00 92.75 106 SER A N 1
ATOM 841 C CA . SER A 1 106 ? -12.519 0.714 -6.222 1.00 92.75 106 SER A CA 1
ATOM 842 C C . SER A 1 106 ? -11.142 0.142 -6.584 1.00 92.75 106 SER A C 1
ATOM 844 O O . SER A 1 106 ? -10.521 0.598 -7.545 1.00 92.75 106 SER A O 1
ATOM 846 N N . PRO A 1 107 ? -10.653 -0.878 -5.867 1.00 96.25 107 PRO A N 1
ATOM 847 C CA . PRO A 1 107 ? -9.398 -1.528 -6.223 1.00 96.25 107 PRO A CA 1
ATOM 848 C C . PRO A 1 107 ? -9.426 -2.095 -7.650 1.00 96.25 107 PRO A C 1
ATOM 850 O O . PRO A 1 107 ? -10.475 -2.545 -8.127 1.00 96.25 107 PRO A O 1
ATOM 853 N N . GLY A 1 108 ? -8.297 -2.068 -8.354 1.00 96.44 108 GLY A N 1
ATOM 854 C CA . GLY A 1 108 ? -8.152 -2.646 -9.693 1.00 96.44 108 GLY A CA 1
ATOM 855 C C . GLY A 1 108 ? -7.172 -1.903 -10.601 1.00 96.44 108 GLY A C 1
ATOM 856 O O . GLY A 1 108 ? -6.450 -1.010 -10.160 1.00 96.44 108 GLY A O 1
ATOM 857 N N . ALA A 1 109 ? -7.173 -2.284 -11.880 1.00 96.62 109 ALA A N 1
ATOM 858 C CA . ALA A 1 109 ? -6.400 -1.637 -12.935 1.00 96.62 109 ALA A CA 1
ATOM 859 C C . ALA A 1 109 ? -7.259 -0.620 -13.703 1.00 96.62 109 ALA A C 1
ATOM 861 O O . ALA A 1 109 ? -8.398 -0.904 -14.073 1.00 96.62 109 ALA A O 1
ATOM 862 N N . TYR A 1 110 ? -6.708 0.569 -13.933 1.00 96.44 110 TYR A N 1
ATOM 863 C CA . TYR A 1 110 ? -7.364 1.670 -14.633 1.00 96.44 110 TYR A CA 1
ATOM 864 C C . TYR A 1 110 ? -6.462 2.207 -15.729 1.00 96.44 110 TYR A C 1
ATOM 866 O O . TYR A 1 110 ? -5.287 2.450 -15.472 1.00 96.44 110 TYR A O 1
ATOM 874 N N . PHE A 1 111 ? -7.031 2.461 -16.902 1.00 97.12 111 PHE A N 1
ATOM 875 C CA . PHE A 1 111 ? -6.332 3.048 -18.040 1.00 97.12 111 PHE A CA 1
ATOM 876 C C . PHE A 1 111 ? -6.968 4.389 -18.389 1.00 97.12 111 PHE A C 1
ATOM 878 O O . PHE A 1 111 ? -8.189 4.535 -18.359 1.00 97.12 111 PHE A O 1
ATOM 885 N N . GLU A 1 112 ? -6.136 5.373 -18.688 1.00 97.00 112 GLU A N 1
ATOM 886 C CA . GLU A 1 112 ? -6.543 6.738 -18.989 1.00 97.00 112 GLU A CA 1
ATOM 887 C C . GLU A 1 112 ? -5.731 7.248 -20.180 1.00 97.00 112 GLU A C 1
ATOM 889 O O . GLU A 1 112 ? -4.521 7.032 -20.247 1.00 97.00 112 GLU A O 1
ATOM 894 N N . ARG A 1 113 ? -6.403 7.927 -21.113 1.00 97.06 113 ARG A N 1
ATOM 895 C CA . ARG A 1 113 ? -5.768 8.682 -22.195 1.00 97.06 113 ARG A CA 1
ATOM 896 C C . ARG A 1 113 ? -6.064 10.159 -21.990 1.00 97.06 113 ARG A C 1
ATOM 898 O O . ARG A 1 113 ? -7.212 10.531 -21.756 1.00 97.06 113 ARG A O 1
ATOM 905 N N . SER A 1 114 ? -5.041 10.987 -22.119 1.00 96.25 114 SER A N 1
ATOM 906 C CA . SER A 1 114 ? -5.146 12.446 -22.071 1.00 96.25 114 SER A CA 1
ATOM 907 C C . SER A 1 114 ? -4.240 13.064 -23.128 1.00 96.25 114 SER A C 1
ATOM 909 O O . SER A 1 114 ? -3.299 12.413 -23.561 1.00 96.25 114 SER A O 1
ATOM 911 N N . VAL A 1 115 ? -4.504 14.302 -23.537 1.00 95.50 115 VAL A N 1
ATOM 912 C CA . VAL A 1 115 ? -3.656 15.025 -24.497 1.00 95.50 115 VAL A CA 1
ATOM 913 C C . VAL A 1 115 ? -2.786 16.025 -23.734 1.00 95.50 115 VAL A C 1
ATOM 915 O O . VAL A 1 115 ? -3.308 16.852 -22.977 1.00 95.50 115 VAL A O 1
ATOM 918 N N . ASP A 1 116 ? -1.461 15.963 -23.901 1.00 94.38 116 ASP A N 1
ATOM 919 C CA . ASP A 1 116 ? -0.556 16.979 -23.356 1.00 94.38 116 ASP A CA 1
ATOM 920 C C . ASP A 1 116 ? -0.749 18.294 -24.113 1.00 94.38 116 ASP A C 1
ATOM 922 O O . ASP A 1 116 ? -0.455 18.395 -25.300 1.00 94.38 116 ASP A O 1
ATOM 926 N N . LYS A 1 117 ? -1.205 19.329 -23.404 1.00 93.44 117 LYS A N 1
ATOM 927 C CA . LYS A 1 117 ? -1.561 20.628 -23.997 1.00 93.44 117 LYS A CA 1
ATOM 928 C C . LYS A 1 117 ? -0.404 21.349 -24.693 1.00 93.44 117 LYS A C 1
ATOM 930 O O . LYS A 1 117 ? -0.661 22.246 -25.484 1.00 93.44 117 LYS A O 1
ATOM 935 N N . ALA A 1 118 ? 0.846 21.038 -24.346 1.00 93.88 118 ALA A N 1
ATOM 936 C CA . ALA A 1 118 ? 2.005 21.733 -24.899 1.00 93.88 118 ALA A CA 1
ATOM 937 C C . ALA A 1 118 ? 2.518 21.072 -26.182 1.00 93.88 118 ALA A C 1
ATOM 939 O O . ALA A 1 118 ? 3.033 21.766 -27.053 1.00 93.88 118 ALA A O 1
ATOM 940 N N . THR A 1 119 ? 2.411 19.746 -26.289 1.00 93.88 119 THR A N 1
ATOM 941 C CA . THR A 1 119 ? 2.922 18.988 -27.443 1.00 93.88 119 THR A CA 1
ATOM 942 C C . THR A 1 119 ? 1.830 18.410 -28.337 1.00 93.88 119 THR A C 1
ATOM 944 O O . THR A 1 119 ? 2.170 17.814 -29.351 1.00 93.88 119 THR A O 1
ATOM 947 N N . ASP A 1 120 ? 0.559 18.527 -27.942 1.00 92.94 120 ASP A N 1
ATOM 948 C CA . ASP A 1 120 ? -0.612 17.928 -28.606 1.00 92.94 120 ASP A CA 1
ATOM 949 C C . ASP A 1 120 ? -0.490 16.405 -28.809 1.00 92.94 120 ASP A C 1
ATOM 951 O O . ASP A 1 120 ? -1.041 15.812 -29.730 1.00 92.94 120 ASP A O 1
ATOM 955 N N . LYS A 1 121 ? 0.281 15.755 -27.928 1.00 94.50 121 LYS A N 1
ATOM 956 C CA . LYS A 1 121 ? 0.518 14.310 -27.961 1.00 94.50 121 LYS A CA 1
ATOM 957 C C . LYS A 1 121 ? -0.379 13.599 -26.966 1.00 94.50 121 LYS A C 1
ATOM 959 O O . LYS A 1 121 ? -0.565 14.076 -25.844 1.00 94.50 121 LYS A O 1
ATOM 964 N N . ASP A 1 122 ? -0.847 12.421 -27.357 1.00 95.50 122 ASP A N 1
ATOM 965 C CA . ASP A 1 122 ? -1.516 11.503 -26.445 1.00 95.50 122 ASP A CA 1
ATOM 966 C C . ASP A 1 122 ? -0.538 11.000 -25.371 1.00 95.50 122 ASP A C 1
ATOM 968 O O . ASP A 1 122 ? 0.568 10.545 -25.656 1.00 95.50 122 ASP A O 1
ATOM 972 N N . VAL A 1 123 ? -0.983 11.058 -24.122 1.00 96.56 123 VAL A N 1
ATOM 973 C CA . VAL A 1 123 ? -0.343 10.496 -22.935 1.00 96.56 123 VAL A CA 1
ATOM 974 C C . VAL A 1 123 ? -1.257 9.409 -22.393 1.00 96.56 123 VAL A C 1
ATOM 976 O O . VAL A 1 123 ? -2.445 9.642 -22.136 1.00 96.56 123 VAL A O 1
ATOM 979 N N . TYR A 1 124 ? -0.685 8.227 -22.188 1.00 97.62 124 TYR A N 1
ATOM 980 C CA . TYR A 1 124 ? -1.394 7.052 -21.691 1.00 97.62 124 TYR A CA 1
ATOM 981 C C . TYR A 1 124 ? -0.930 6.735 -20.279 1.00 97.62 124 TYR A C 1
ATOM 983 O O . TYR A 1 124 ? 0.269 6.647 -20.030 1.00 97.62 124 TYR A O 1
ATOM 991 N N . VAL A 1 125 ? -1.866 6.533 -19.356 1.00 97.81 125 VAL A N 1
ATOM 992 C CA . VAL A 1 125 ? -1.571 6.207 -17.958 1.00 97.81 125 VAL A CA 1
ATOM 993 C C . VAL A 1 125 ? -2.305 4.936 -17.564 1.00 97.81 125 VAL A C 1
ATOM 995 O O . VAL A 1 125 ? -3.515 4.831 -17.750 1.00 97.81 125 VAL A O 1
ATOM 998 N N . ALA A 1 126 ? -1.586 3.994 -16.962 1.00 97.88 126 ALA A N 1
ATOM 999 C CA . ALA A 1 126 ? -2.152 2.823 -16.308 1.00 97.88 126 ALA A CA 1
ATOM 1000 C C . ALA A 1 126 ? -1.914 2.914 -14.795 1.00 97.88 126 ALA A C 1
ATOM 1002 O O . ALA A 1 126 ? -0.804 3.204 -14.356 1.00 97.88 126 ALA A O 1
ATOM 1003 N N . LYS A 1 127 ? -2.938 2.672 -13.975 1.00 97.50 127 LYS A N 1
ATOM 1004 C CA . LYS A 1 127 ? -2.851 2.718 -12.506 1.00 97.50 127 LYS A CA 1
ATOM 1005 C C . LYS A 1 127 ? -3.365 1.417 -11.919 1.00 97.50 127 LYS A C 1
ATOM 1007 O O . LYS A 1 127 ? -4.510 1.047 -12.169 1.00 97.50 127 LYS A O 1
ATOM 1012 N N . ILE A 1 128 ? -2.551 0.771 -11.095 1.00 97.19 128 ILE A N 1
ATOM 1013 C CA . ILE A 1 128 ? -2.954 -0.339 -10.236 1.00 97.19 128 ILE A CA 1
ATOM 1014 C C . ILE A 1 128 ? -3.203 0.240 -8.847 1.00 97.19 128 ILE A C 1
ATOM 1016 O O . ILE A 1 128 ? -2.286 0.710 -8.169 1.00 97.19 128 ILE A O 1
ATOM 1020 N N . ILE A 1 129 ? -4.472 0.230 -8.452 1.00 96.50 129 ILE A N 1
ATOM 1021 C CA . ILE A 1 129 ? -4.946 0.777 -7.185 1.00 96.50 129 ILE A CA 1
ATOM 1022 C C . ILE A 1 129 ? -5.312 -0.401 -6.276 1.00 96.50 129 ILE A C 1
ATOM 1024 O O . ILE A 1 129 ? -6.284 -1.100 -6.575 1.00 96.50 129 ILE A O 1
ATOM 1028 N N . PRO A 1 130 ? -4.562 -0.654 -5.191 1.00 95.62 130 PRO A N 1
ATOM 1029 C CA . PRO A 1 130 ? -4.932 -1.677 -4.224 1.00 95.62 130 PRO A CA 1
ATOM 1030 C C . PRO A 1 130 ? -6.026 -1.205 -3.264 1.00 95.62 130 PRO A C 1
ATOM 1032 O O . PRO A 1 130 ? -6.286 -0.010 -3.129 1.00 95.62 130 PRO A O 1
ATOM 1035 N N . SER A 1 131 ? -6.643 -2.163 -2.571 1.00 94.12 131 SER A N 1
ATOM 1036 C CA . SER A 1 131 ? -7.479 -1.893 -1.396 1.00 94.12 131 SER A CA 1
ATOM 1037 C C . SER A 1 131 ? -6.619 -1.422 -0.227 1.00 94.12 131 SER A C 1
ATOM 1039 O O . SER A 1 131 ? -6.991 -0.501 0.496 1.00 94.12 131 SER A O 1
ATOM 1041 N N . ARG A 1 132 ? -5.439 -2.030 -0.071 1.00 91.81 132 ARG A N 1
ATOM 1042 C CA . ARG A 1 132 ? -4.435 -1.677 0.931 1.00 91.81 132 ARG A CA 1
ATOM 1043 C C . ARG A 1 132 ? -3.038 -1.877 0.347 1.00 91.81 132 ARG A C 1
ATOM 1045 O O . ARG A 1 132 ? -2.777 -2.908 -0.258 1.00 91.81 132 ARG A O 1
ATOM 1052 N N . GLY A 1 133 ? -2.144 -0.908 0.531 1.00 93.06 133 GLY A N 1
ATOM 1053 C CA . GLY A 1 133 ? -0.750 -0.989 0.077 1.00 93.06 133 GLY A CA 1
ATOM 1054 C C . GLY A 1 133 ? -0.353 0.084 -0.941 1.00 93.06 133 GLY A C 1
ATOM 1055 O O . GLY A 1 133 ? -1.107 1.021 -1.217 1.00 93.06 133 GLY A O 1
ATOM 1056 N N . ALA A 1 134 ? 0.862 -0.049 -1.473 1.00 95.25 134 ALA A N 1
ATOM 1057 C CA . ALA A 1 134 ? 1.496 0.934 -2.349 1.00 95.25 134 ALA A CA 1
ATOM 1058 C C . ALA A 1 134 ? 0.844 1.004 -3.739 1.00 95.25 134 ALA A C 1
ATOM 1060 O O . ALA A 1 134 ? 0.533 -0.009 -4.356 1.00 95.25 134 ALA A O 1
ATOM 1061 N N . TRP A 1 135 ? 0.679 2.202 -4.294 1.00 96.19 135 TRP A N 1
ATOM 1062 C CA . TRP A 1 135 ? 0.197 2.337 -5.676 1.00 96.19 135 TRP A CA 1
ATOM 1063 C C . TRP A 1 135 ? 1.294 1.963 -6.679 1.00 96.19 135 TRP A C 1
ATOM 1065 O O . TRP A 1 135 ? 2.487 2.126 -6.402 1.00 96.19 135 TRP A O 1
ATOM 1075 N N . LEU A 1 136 ? 0.892 1.484 -7.856 1.00 97.81 136 LEU A N 1
ATOM 1076 C CA . LEU A 1 136 ? 1.800 1.248 -8.976 1.00 97.81 136 LEU A CA 1
ATOM 1077 C C . LEU A 1 136 ? 1.210 1.873 -10.238 1.00 97.81 136 LEU A C 1
ATOM 1079 O O . LEU A 1 136 ? 0.110 1.520 -10.661 1.00 97.81 136 LEU A O 1
ATOM 1083 N N . GLU A 1 137 ? 1.918 2.839 -10.810 1.00 98.19 137 GLU A N 1
ATOM 1084 C CA . GLU A 1 137 ? 1.451 3.606 -11.962 1.00 98.19 137 GLU A CA 1
ATOM 1085 C C . GLU A 1 137 ? 2.469 3.513 -13.098 1.00 98.19 137 GLU A C 1
ATOM 1087 O O . GLU A 1 137 ? 3.672 3.626 -12.865 1.00 98.19 137 GLU A O 1
ATOM 1092 N N . PHE A 1 138 ? 1.982 3.364 -14.324 1.00 98.25 138 PHE A N 1
ATOM 1093 C CA . PHE A 1 138 ? 2.767 3.380 -15.552 1.00 98.25 138 PHE A CA 1
ATOM 1094 C C . PHE A 1 138 ? 2.276 4.503 -16.454 1.00 98.25 138 PHE A C 1
ATOM 1096 O O . PHE A 1 138 ? 1.086 4.818 -16.467 1.00 98.25 138 PHE A O 1
ATOM 1103 N N . GLU A 1 139 ? 3.181 5.101 -17.214 1.00 97.56 139 GLU A N 1
ATOM 1104 C CA . GLU A 1 139 ? 2.858 6.208 -18.106 1.00 97.56 139 GLU A CA 1
ATOM 1105 C C . GLU A 1 139 ? 3.696 6.129 -19.379 1.00 97.56 139 GLU A C 1
ATOM 1107 O O . GLU A 1 139 ? 4.904 5.933 -19.298 1.00 97.56 139 GLU A O 1
ATOM 1112 N N . ILE A 1 140 ? 3.062 6.320 -20.534 1.00 97.44 140 ILE A N 1
ATOM 1113 C CA . ILE A 1 140 ? 3.746 6.701 -21.770 1.00 97.44 140 ILE A CA 1
ATOM 1114 C C . ILE A 1 140 ? 3.632 8.215 -21.859 1.00 97.44 140 ILE A C 1
ATOM 1116 O O . ILE A 1 140 ? 2.531 8.740 -22.044 1.00 97.44 140 ILE A O 1
ATOM 1120 N N . ASP A 1 141 ? 4.747 8.906 -21.637 1.00 94.06 141 ASP A N 1
ATOM 1121 C CA . ASP A 1 141 ? 4.765 10.363 -21.602 1.00 94.06 141 ASP A CA 1
ATOM 1122 C C . ASP A 1 141 ? 4.887 10.975 -23.007 1.00 94.06 141 ASP A C 1
ATOM 1124 O O . ASP A 1 141 ? 5.104 10.297 -24.009 1.00 94.06 141 ASP A O 1
ATOM 1128 N N . LYS A 1 142 ? 4.799 12.303 -23.088 1.00 94.25 142 LYS A N 1
ATOM 1129 C CA . LYS A 1 142 ? 4.912 13.052 -24.350 1.00 94.25 142 LYS A CA 1
ATOM 1130 C C . LYS A 1 142 ? 6.260 12.946 -25.073 1.00 94.25 142 LYS A C 1
ATOM 1132 O O . LYS A 1 142 ? 6.400 13.447 -26.190 1.00 94.25 142 LYS A O 1
ATOM 1137 N N . LYS A 1 143 ? 7.280 12.378 -24.427 1.00 93.94 143 LYS A N 1
ATOM 1138 C CA . LYS A 1 143 ? 8.592 12.111 -25.027 1.00 93.94 143 LYS A CA 1
ATOM 1139 C C . LYS A 1 143 ? 8.678 10.688 -25.578 1.00 93.94 143 LYS A C 1
ATOM 1141 O O . LYS A 1 143 ? 9.780 10.271 -25.928 1.00 93.94 143 LYS A O 1
ATOM 1146 N N . ASP A 1 144 ? 7.551 9.976 -25.629 1.00 94.12 144 ASP A N 1
ATOM 1147 C CA . ASP A 1 144 ? 7.449 8.583 -26.049 1.00 94.12 144 ASP A CA 1
ATOM 1148 C C . ASP A 1 144 ? 8.349 7.674 -25.198 1.00 94.12 144 ASP A C 1
ATOM 1150 O O . ASP A 1 144 ? 9.024 6.778 -25.704 1.00 94.12 144 ASP A O 1
ATOM 1154 N N . LEU A 1 145 ? 8.379 7.927 -23.882 1.00 96.00 145 LEU A N 1
ATOM 1155 C CA . LEU A 1 145 ? 9.087 7.099 -22.909 1.00 96.00 145 LEU A CA 1
ATOM 1156 C C . LEU A 1 145 ? 8.114 6.440 -21.940 1.00 96.00 145 LEU A C 1
ATOM 1158 O O . LEU A 1 145 ? 7.155 7.059 -21.475 1.00 96.00 145 LEU A O 1
ATOM 1162 N N . VAL A 1 146 ? 8.408 5.187 -21.597 1.00 97.75 146 VAL A N 1
ATOM 1163 C CA . VAL A 1 146 ? 7.622 4.394 -20.657 1.00 97.75 146 VAL A CA 1
ATOM 1164 C C . VAL A 1 146 ? 8.194 4.565 -19.253 1.00 97.75 146 VAL A C 1
ATOM 1166 O O . VAL A 1 146 ? 9.285 4.093 -18.924 1.00 97.75 146 VAL A O 1
ATOM 1169 N N . ALA A 1 147 ? 7.443 5.244 -18.400 1.00 97.50 147 ALA A N 1
ATOM 1170 C CA . ALA A 1 147 ? 7.804 5.509 -17.021 1.00 97.50 147 ALA A CA 1
ATOM 1171 C C . ALA A 1 147 ? 6.973 4.673 -16.046 1.00 97.50 147 ALA A C 1
ATOM 1173 O O . ALA A 1 147 ? 5.831 4.306 -16.315 1.00 97.50 147 ALA A O 1
ATOM 1174 N N . VAL A 1 148 ? 7.541 4.436 -14.868 1.00 97.88 148 VAL A N 1
ATOM 1175 C CA . VAL A 1 148 ? 6.875 3.862 -13.705 1.00 97.88 148 VAL A CA 1
ATOM 1176 C C . VAL A 1 148 ? 6.968 4.813 -12.515 1.00 97.88 148 VAL A C 1
ATOM 1178 O O . VAL A 1 148 ? 7.976 5.498 -12.307 1.00 97.88 148 VAL A O 1
ATOM 1181 N N . ARG A 1 149 ? 5.907 4.848 -11.712 1.00 97.69 149 ARG A N 1
ATOM 1182 C CA . ARG A 1 149 ? 5.843 5.517 -10.417 1.00 97.69 149 ARG A CA 1
ATOM 1183 C C . ARG A 1 149 ? 5.411 4.502 -9.361 1.00 97.69 149 ARG A C 1
ATOM 1185 O O . ARG A 1 149 ? 4.310 3.961 -9.407 1.00 97.69 149 ARG A O 1
ATOM 1192 N N . ILE A 1 150 ? 6.306 4.274 -8.408 1.00 97.50 150 ILE A N 1
ATOM 1193 C CA . ILE A 1 150 ? 6.129 3.370 -7.268 1.00 97.50 150 ILE A CA 1
ATOM 1194 C C . ILE A 1 150 ? 5.708 4.225 -6.074 1.00 97.50 150 ILE A C 1
ATOM 1196 O O . ILE A 1 150 ? 6.364 5.226 -5.781 1.00 97.50 150 ILE A O 1
ATOM 1200 N N . ASP A 1 151 ? 4.594 3.874 -5.432 1.00 95.25 151 ASP A N 1
ATOM 1201 C CA . ASP A 1 151 ? 4.049 4.549 -4.245 1.00 95.25 151 ASP A CA 1
ATOM 1202 C C . ASP A 1 151 ? 3.990 6.083 -4.363 1.00 95.25 151 ASP A C 1
ATOM 1204 O O . ASP A 1 151 ? 4.430 6.845 -3.499 1.00 95.25 151 ASP A O 1
ATOM 1208 N N . ARG A 1 152 ? 3.495 6.555 -5.514 1.00 93.62 152 ARG A N 1
ATOM 1209 C CA . ARG A 1 152 ? 3.348 7.984 -5.835 1.00 93.62 152 ARG A CA 1
ATOM 1210 C C . ARG A 1 152 ? 4.658 8.800 -5.775 1.00 93.62 152 ARG A C 1
ATOM 1212 O O . ARG A 1 152 ? 4.611 10.026 -5.680 1.00 93.62 152 ARG A O 1
ATOM 1219 N N . LYS A 1 153 ? 5.832 8.159 -5.847 1.00 94.56 153 LYS A N 1
ATOM 1220 C CA . LYS A 1 153 ? 7.143 8.838 -5.830 1.00 94.56 153 LYS A CA 1
ATOM 1221 C C . LYS A 1 153 ? 7.563 9.367 -7.210 1.00 94.56 153 LYS A C 1
ATOM 1223 O O . LYS A 1 153 ? 6.749 9.589 -8.108 1.00 94.56 153 LYS A O 1
ATOM 1228 N N . ARG A 1 154 ? 8.852 9.680 -7.372 1.00 93.25 154 ARG A N 1
ATOM 1229 C CA . ARG A 1 154 ? 9.393 10.214 -8.630 1.00 93.25 154 ARG A CA 1
ATOM 1230 C C . ARG A 1 154 ? 9.313 9.162 -9.741 1.00 93.25 154 ARG A C 1
ATOM 1232 O O . ARG A 1 154 ? 9.465 7.972 -9.479 1.00 93.25 154 ARG A O 1
ATOM 1239 N N . LYS A 1 155 ? 9.087 9.630 -10.972 1.00 95.31 155 LYS A N 1
ATOM 1240 C CA . LYS A 1 155 ? 9.081 8.786 -12.173 1.00 95.31 155 LYS A CA 1
ATOM 1241 C C . LYS A 1 155 ? 10.459 8.167 -12.401 1.00 95.31 155 LYS A C 1
ATOM 1243 O O . LYS A 1 155 ? 11.478 8.820 -12.172 1.00 95.31 155 LYS A O 1
ATOM 1248 N N . GLN A 1 156 ? 10.466 6.935 -12.886 1.00 95.81 156 GLN A N 1
ATOM 1249 C CA . GLN A 1 156 ? 11.654 6.193 -13.301 1.00 95.81 156 GLN A CA 1
ATOM 1250 C C . GLN A 1 156 ? 11.364 5.494 -14.629 1.00 95.81 156 GLN A C 1
ATOM 1252 O O . GLN A 1 156 ? 10.194 5.222 -14.892 1.00 95.81 156 GLN A O 1
ATOM 1257 N N . PRO A 1 157 ? 12.368 5.175 -15.459 1.00 97.31 157 PRO A N 1
ATOM 1258 C CA . PRO A 1 157 ? 12.160 4.286 -16.597 1.00 97.31 157 PRO A CA 1
ATOM 1259 C C . PRO A 1 157 ? 11.555 2.958 -16.125 1.00 97.31 157 PRO A C 1
ATOM 1261 O O . PRO A 1 157 ? 11.984 2.403 -15.111 1.00 97.31 157 PRO A O 1
ATOM 1264 N N . VAL A 1 158 ? 10.557 2.434 -16.841 1.00 97.81 158 VAL A N 1
ATOM 1265 C CA . VAL A 1 158 ? 9.892 1.172 -16.460 1.00 97.81 158 VAL A CA 1
ATOM 1266 C C . VAL A 1 158 ? 10.869 -0.010 -16.406 1.00 97.81 158 VAL A C 1
ATOM 1268 O O . VAL A 1 158 ? 10.700 -0.934 -15.612 1.00 97.81 158 VAL A O 1
ATOM 1271 N N . THR A 1 159 ? 11.936 0.052 -17.202 1.00 97.62 159 THR A N 1
ATOM 1272 C CA . THR A 1 159 ? 13.007 -0.945 -17.268 1.00 97.62 159 THR A CA 1
ATOM 1273 C C . THR A 1 159 ? 13.756 -1.102 -15.949 1.00 97.62 159 THR A C 1
ATOM 1275 O O . THR A 1 159 ? 14.194 -2.209 -15.648 1.00 97.62 159 THR A O 1
ATOM 1278 N N . VAL A 1 160 ? 13.833 -0.052 -15.121 1.00 97.75 160 VAL A N 1
ATOM 1279 C CA . VAL A 1 160 ? 14.425 -0.131 -13.775 1.00 97.75 160 VAL A CA 1
ATOM 1280 C C . VAL A 1 160 ? 13.610 -1.073 -12.891 1.00 97.75 160 VAL A C 1
ATOM 1282 O O . VAL A 1 160 ? 14.176 -1.932 -12.222 1.00 97.75 160 VAL A O 1
ATOM 1285 N N . LEU A 1 161 ? 12.274 -0.988 -12.931 1.00 97.81 161 LEU A N 1
ATOM 1286 C CA . LEU A 1 161 ? 11.426 -1.917 -12.179 1.00 97.81 161 LEU A CA 1
ATOM 1287 C C . LEU A 1 161 ? 11.581 -3.354 -12.692 1.00 97.81 161 LEU A C 1
ATOM 1289 O O . LEU A 1 161 ? 11.705 -4.267 -11.883 1.00 97.81 161 LEU A O 1
ATOM 1293 N N . LEU A 1 162 ? 11.618 -3.567 -14.011 1.00 97.81 162 LEU A N 1
ATOM 1294 C CA . LEU A 1 162 ? 11.803 -4.913 -14.569 1.00 97.81 162 LEU A CA 1
ATOM 1295 C C . LEU A 1 162 ? 13.137 -5.537 -14.139 1.00 97.81 162 LEU A C 1
ATOM 1297 O O . LEU A 1 162 ? 13.157 -6.677 -13.678 1.00 97.81 162 LEU A O 1
ATOM 1301 N N . LYS A 1 163 ? 14.233 -4.774 -14.210 1.00 97.81 163 LYS A N 1
ATOM 1302 C CA . LYS A 1 163 ? 15.552 -5.217 -13.737 1.00 97.81 163 LYS A CA 1
ATOM 1303 C C . LYS A 1 163 ? 15.535 -5.526 -12.244 1.00 97.81 163 LYS A C 1
ATOM 1305 O O . LYS A 1 163 ? 16.049 -6.563 -11.844 1.00 97.81 163 LYS A O 1
ATOM 1310 N N . ALA A 1 164 ? 14.890 -4.692 -11.426 1.00 97.38 164 ALA A N 1
ATOM 1311 C CA . ALA A 1 164 ? 14.745 -4.943 -9.991 1.00 97.38 164 ALA A CA 1
ATOM 1312 C C . ALA A 1 164 ? 13.980 -6.249 -9.692 1.00 97.38 164 ALA A C 1
ATOM 1314 O O . ALA A 1 164 ? 14.325 -6.962 -8.749 1.00 97.38 164 ALA A O 1
ATOM 1315 N N . LEU A 1 165 ? 13.000 -6.602 -10.534 1.00 96.88 165 LEU A N 1
ATOM 1316 C CA . LEU A 1 165 ? 12.268 -7.875 -10.489 1.00 96.88 165 LEU A CA 1
ATOM 1317 C C . LEU A 1 165 ? 13.059 -9.071 -11.058 1.00 96.88 165 LEU A C 1
ATOM 1319 O O . LEU A 1 165 ? 12.531 -10.180 -11.094 1.00 96.88 165 LEU A O 1
ATOM 1323 N N . GLY A 1 166 ? 14.307 -8.871 -11.488 1.00 96.12 166 GLY A N 1
ATOM 1324 C CA . GLY A 1 166 ? 15.205 -9.933 -11.947 1.00 96.12 166 GLY A CA 1
ATOM 1325 C C . GLY A 1 166 ? 15.195 -10.183 -13.452 1.00 96.12 166 GLY A C 1
ATOM 1326 O O . GLY A 1 166 ? 15.743 -11.188 -13.893 1.00 96.12 166 GLY A O 1
ATOM 1327 N N . TRP A 1 167 ? 14.592 -9.297 -14.247 1.00 97.50 167 TRP A N 1
ATOM 1328 C CA . TRP A 1 167 ? 14.614 -9.439 -15.702 1.00 97.50 167 TRP A CA 1
ATOM 1329 C C . TRP A 1 167 ? 15.965 -9.014 -16.275 1.00 97.50 167 TRP A C 1
ATOM 1331 O O . TRP A 1 167 ? 16.451 -7.914 -15.990 1.00 97.50 167 TRP A O 1
ATOM 1341 N N . THR A 1 168 ? 16.541 -9.850 -17.138 1.00 95.94 168 THR A N 1
ATOM 1342 C CA . THR A 1 168 ? 17.739 -9.486 -17.903 1.00 95.94 168 THR A CA 1
ATOM 1343 C C . THR A 1 168 ? 17.383 -8.580 -19.079 1.00 95.94 168 THR A C 1
ATOM 1345 O O . THR A 1 168 ? 16.229 -8.498 -19.512 1.00 95.94 168 THR A O 1
ATOM 1348 N N . ARG A 1 169 ? 18.384 -7.887 -19.634 1.00 94.69 169 ARG A N 1
ATOM 1349 C CA . ARG A 1 169 ? 18.184 -7.028 -20.809 1.00 94.69 169 ARG A CA 1
ATOM 1350 C C . ARG A 1 169 ? 17.624 -7.827 -21.987 1.00 94.69 169 ARG A C 1
ATOM 1352 O O . ARG A 1 169 ? 16.736 -7.340 -22.676 1.00 94.69 169 ARG A O 1
ATOM 1359 N N . GLU A 1 170 ? 18.108 -9.044 -22.186 1.00 95.69 170 GLU A N 1
ATOM 1360 C CA . GLU A 1 170 ? 17.712 -9.938 -23.273 1.00 95.69 170 GLU A CA 1
ATOM 1361 C C . GLU A 1 170 ? 16.237 -10.324 -23.146 1.00 95.69 170 GLU A C 1
ATOM 1363 O O . GLU A 1 170 ? 15.498 -10.187 -24.113 1.00 95.69 170 GLU A O 1
ATOM 1368 N N . GLN A 1 171 ? 15.781 -10.689 -21.942 1.00 97.06 171 GLN A N 1
ATOM 1369 C CA . GLN A 1 171 ? 14.369 -11.001 -21.674 1.00 97.06 171 GLN A CA 1
ATOM 1370 C C . GLN A 1 171 ? 13.458 -9.791 -21.903 1.00 97.06 171 GLN A C 1
ATOM 1372 O O . GLN A 1 171 ? 12.347 -9.916 -22.422 1.00 97.06 171 GLN A O 1
ATOM 1377 N N . ILE A 1 172 ? 13.927 -8.598 -21.524 1.00 96.56 172 ILE A N 1
ATOM 1378 C CA . ILE A 1 172 ? 13.201 -7.350 -21.769 1.00 96.56 172 ILE A CA 1
ATOM 1379 C C . ILE A 1 172 ? 13.064 -7.102 -23.279 1.00 96.56 172 ILE A C 1
ATOM 1381 O O . ILE A 1 172 ? 11.969 -6.782 -23.741 1.00 96.56 172 ILE A O 1
ATOM 1385 N N . VAL A 1 173 ? 14.141 -7.273 -24.052 1.00 96.75 173 VAL A N 1
ATOM 1386 C CA . VAL A 1 173 ? 14.131 -7.096 -25.515 1.00 96.75 173 VAL A CA 1
ATOM 1387 C C . VAL A 1 173 ? 13.276 -8.161 -26.198 1.00 96.75 173 VAL A C 1
ATOM 1389 O O . VAL A 1 173 ? 12.481 -7.828 -27.068 1.00 96.75 173 VAL A O 1
ATOM 1392 N N . GLU A 1 174 ? 13.370 -9.421 -25.787 1.00 97.56 174 GLU A N 1
ATOM 1393 C CA . GLU A 1 174 ? 12.542 -10.502 -26.327 1.00 97.56 174 GLU A CA 1
ATOM 1394 C C . GLU A 1 174 ? 11.048 -10.212 -26.130 1.00 97.56 174 GLU A C 1
ATOM 1396 O O . GLU A 1 174 ? 10.240 -10.399 -27.039 1.00 97.56 174 GLU A O 1
ATOM 1401 N N . ARG A 1 175 ? 10.670 -9.697 -24.953 1.00 97.25 175 ARG A N 1
ATOM 1402 C CA . ARG A 1 175 ? 9.267 -9.438 -24.624 1.00 97.25 175 ARG A CA 1
ATOM 1403 C C . ARG A 1 175 ? 8.719 -8.140 -25.215 1.00 97.25 175 ARG A C 1
ATOM 1405 O O . ARG A 1 175 ? 7.546 -8.100 -25.587 1.00 97.25 175 ARG A O 1
ATOM 1412 N N . PHE A 1 176 ? 9.520 -7.076 -25.240 1.00 97.06 176 PHE A N 1
ATOM 1413 C CA . PHE A 1 176 ? 9.054 -5.718 -25.545 1.00 97.06 176 PHE A CA 1
ATOM 1414 C C . PHE A 1 176 ? 9.750 -5.071 -26.750 1.00 97.06 176 PHE A C 1
ATOM 1416 O O . PHE A 1 176 ? 9.419 -3.941 -27.098 1.00 97.06 176 PHE A O 1
ATOM 1423 N N . GLY A 1 177 ? 10.672 -5.770 -27.416 1.00 95.38 177 GLY A N 1
ATOM 1424 C CA . GLY A 1 177 ? 11.512 -5.220 -28.485 1.00 95.38 177 GLY A CA 1
ATOM 1425 C C . GLY A 1 177 ? 10.762 -4.781 -29.739 1.00 95.38 177 GLY A C 1
ATOM 1426 O O . GLY A 1 177 ? 11.264 -3.951 -30.488 1.00 95.38 177 GLY A O 1
ATOM 1427 N N . GLN A 1 178 ? 9.536 -5.269 -29.938 1.00 96.38 178 GLN A N 1
ATOM 1428 C CA . GLN A 1 178 ? 8.656 -4.810 -31.017 1.00 96.38 178 GLN A CA 1
ATOM 1429 C C . GLN A 1 178 ? 8.082 -3.398 -30.793 1.00 96.38 178 GLN A C 1
ATOM 1431 O O . GLN A 1 178 ? 7.489 -2.831 -31.705 1.00 96.38 178 GLN A O 1
ATOM 1436 N N . TYR A 1 179 ? 8.210 -2.835 -29.585 1.00 96.00 179 TYR A N 1
ATOM 1437 C CA . TYR A 1 179 ? 7.661 -1.526 -29.238 1.00 96.00 179 TYR A CA 1
ATOM 1438 C C . TYR A 1 179 ? 8.769 -0.466 -29.196 1.00 96.00 179 TYR A C 1
ATOM 1440 O O . TYR A 1 179 ? 9.571 -0.429 -28.261 1.00 96.00 179 TYR A O 1
ATOM 1448 N N . GLU A 1 180 ? 8.772 0.451 -30.166 1.00 95.00 180 GLU A N 1
ATOM 1449 C CA . GLU A 1 180 ? 9.788 1.511 -30.291 1.00 95.00 180 GLU A CA 1
ATOM 1450 C C . GLU A 1 180 ? 9.901 2.381 -29.028 1.00 95.00 180 GLU A C 1
ATOM 1452 O O . GLU A 1 180 ? 11.000 2.619 -28.531 1.00 95.00 180 GLU A O 1
ATOM 1457 N N . THR A 1 181 ? 8.768 2.780 -28.439 1.00 94.75 181 THR A N 1
ATOM 1458 C CA . THR A 1 181 ? 8.687 3.532 -27.169 1.00 94.75 181 THR A CA 1
ATOM 1459 C C . THR A 1 181 ? 9.424 2.817 -26.030 1.00 94.75 181 THR A C 1
ATOM 1461 O O . THR A 1 181 ? 10.086 3.436 -25.189 1.00 94.75 181 THR A O 1
ATOM 1464 N N . PHE A 1 182 ? 9.326 1.487 -25.992 1.00 95.44 182 PHE A N 1
ATOM 1465 C CA . PHE A 1 182 ? 9.970 0.676 -24.969 1.00 95.44 182 PHE A CA 1
ATOM 1466 C C . PHE A 1 182 ? 11.480 0.582 -25.214 1.00 95.44 182 PHE A C 1
ATOM 1468 O O . PHE A 1 182 ? 12.266 0.762 -24.282 1.00 95.44 182 PHE A O 1
ATOM 1475 N N . MET A 1 183 ? 11.897 0.385 -26.466 1.00 96.88 183 MET A N 1
ATOM 1476 C CA . MET A 1 183 ? 13.313 0.362 -26.845 1.00 96.88 183 MET A CA 1
ATOM 1477 C C . MET A 1 183 ? 14.002 1.706 -26.588 1.00 96.88 183 MET A C 1
ATOM 1479 O O . MET A 1 183 ? 15.050 1.736 -25.945 1.00 96.88 183 MET A O 1
ATOM 1483 N N . ALA A 1 184 ? 13.360 2.822 -26.942 1.00 96.81 184 ALA A N 1
ATOM 1484 C CA . ALA A 1 184 ? 13.855 4.167 -26.640 1.00 96.81 184 ALA A CA 1
ATOM 1485 C C . ALA A 1 184 ? 14.014 4.411 -25.126 1.00 96.81 184 ALA A C 1
ATOM 1487 O O . ALA A 1 184 ? 14.920 5.122 -24.684 1.00 96.81 184 ALA A O 1
ATOM 1488 N N . THR A 1 185 ? 13.145 3.807 -24.310 1.00 96.81 185 THR A N 1
ATOM 1489 C CA . THR A 1 185 ? 13.259 3.839 -22.844 1.00 96.81 185 THR A CA 1
ATOM 1490 C C . THR A 1 185 ? 14.454 3.018 -22.362 1.00 96.81 185 THR A C 1
ATOM 1492 O O . THR A 1 185 ? 15.224 3.496 -21.530 1.00 96.81 185 THR A O 1
ATOM 1495 N N . LEU A 1 186 ? 14.636 1.811 -22.904 1.00 95.56 186 LEU A N 1
ATOM 1496 C CA . LEU A 1 186 ? 15.735 0.910 -22.555 1.00 95.56 186 LEU A CA 1
ATOM 1497 C C . LEU A 1 186 ? 17.115 1.469 -22.941 1.00 95.56 186 LEU A C 1
ATOM 1499 O O . LEU A 1 186 ? 18.098 1.190 -22.258 1.00 95.56 186 LEU A O 1
ATOM 1503 N N . GLU A 1 187 ? 17.200 2.250 -24.016 1.00 94.19 187 GLU A N 1
ATOM 1504 C CA . GLU A 1 187 ? 18.426 2.943 -24.436 1.00 94.19 187 GLU A CA 1
ATOM 1505 C C . GLU A 1 187 ? 18.804 4.105 -23.508 1.00 94.19 187 GLU A C 1
ATOM 1507 O O . GLU A 1 187 ? 19.985 4.334 -23.254 1.00 94.19 187 GLU A O 1
ATOM 1512 N N . LYS A 1 188 ? 17.809 4.822 -22.967 1.00 93.50 188 LYS A N 1
ATOM 1513 C CA . LYS A 1 188 ? 18.018 5.927 -22.012 1.00 93.50 188 LYS A CA 1
ATOM 1514 C C . LYS A 1 188 ? 18.237 5.460 -20.573 1.00 93.50 188 LYS A C 1
ATOM 1516 O O . LYS A 1 188 ? 18.561 6.272 -19.709 1.00 93.50 188 LYS A O 1
ATOM 1521 N N . ASP A 1 189 ? 18.024 4.181 -20.298 1.00 93.50 189 ASP A N 1
ATOM 1522 C CA . ASP A 1 189 ? 18.235 3.595 -18.983 1.00 93.50 189 ASP A CA 1
ATOM 1523 C C . ASP A 1 189 ? 19.706 3.199 -18.782 1.00 93.50 189 ASP A C 1
ATOM 1525 O O . ASP A 1 189 ? 20.205 2.247 -19.382 1.00 93.50 189 ASP A O 1
ATOM 1529 N N . HIS A 1 190 ? 20.390 3.925 -17.897 1.00 92.88 190 HIS A N 1
ATOM 1530 C CA . HIS A 1 190 ? 21.806 3.721 -17.579 1.00 92.88 190 HIS A CA 1
ATOM 1531 C C . HIS A 1 190 ? 22.066 2.634 -16.522 1.00 92.88 190 HIS A C 1
ATOM 1533 O O . HIS A 1 190 ? 23.222 2.360 -16.203 1.00 92.88 190 HIS A O 1
ATOM 1539 N N . ILE A 1 191 ? 21.025 2.022 -15.953 1.00 94.31 191 ILE A N 1
ATOM 1540 C CA . ILE A 1 191 ? 21.167 0.995 -14.917 1.00 94.31 191 ILE A CA 1
ATOM 1541 C C . ILE A 1 191 ? 21.390 -0.362 -15.580 1.00 94.31 191 ILE A C 1
ATOM 1543 O O . ILE A 1 191 ? 20.545 -0.829 -16.338 1.00 94.31 191 ILE A O 1
ATOM 1547 N N . ALA A 1 192 ? 22.516 -1.020 -15.306 1.00 89.88 192 ALA A N 1
ATOM 1548 C CA . ALA A 1 192 ? 22.859 -2.283 -15.964 1.00 89.88 192 ALA A CA 1
ATOM 1549 C C . ALA A 1 192 ? 22.379 -3.522 -15.190 1.00 89.88 192 ALA A C 1
ATOM 1551 O O . ALA A 1 192 ? 21.911 -4.477 -15.809 1.00 89.88 192 ALA A O 1
ATOM 1552 N N . SER A 1 193 ? 22.478 -3.507 -13.857 1.00 95.06 193 SER A N 1
ATOM 1553 C CA . SER A 1 193 ? 22.254 -4.684 -13.012 1.00 95.06 193 SER A CA 1
ATOM 1554 C C . SER A 1 193 ? 20.940 -4.625 -12.222 1.00 95.06 193 SER A C 1
ATOM 1556 O O . SER A 1 193 ? 20.380 -3.552 -11.981 1.00 95.06 193 SER A O 1
ATOM 1558 N N . GLN A 1 194 ? 20.452 -5.793 -11.789 1.00 96.88 194 GLN A N 1
ATOM 1559 C CA . GLN A 1 194 ? 19.314 -5.895 -10.867 1.00 96.88 194 GLN A CA 1
ATOM 1560 C C . GLN A 1 194 ? 19.600 -5.190 -9.535 1.00 96.88 194 GLN A C 1
ATOM 1562 O O . GLN A 1 194 ? 18.733 -4.505 -8.993 1.00 96.88 194 GLN A O 1
ATOM 1567 N N . ASP A 1 195 ? 20.815 -5.351 -9.017 1.00 97.19 195 ASP A N 1
ATOM 1568 C CA . ASP A 1 195 ? 21.232 -4.791 -7.736 1.00 97.19 195 ASP A CA 1
ATOM 1569 C C . ASP A 1 195 ? 21.245 -3.256 -7.779 1.00 97.19 195 ASP A C 1
ATOM 1571 O O . ASP A 1 195 ? 20.665 -2.606 -6.908 1.00 97.19 195 ASP A O 1
ATOM 1575 N N . ASP A 1 196 ? 21.784 -2.663 -8.846 1.00 96.56 196 ASP A N 1
ATOM 1576 C CA . ASP A 1 196 ? 21.744 -1.211 -9.050 1.00 96.56 196 ASP A CA 1
ATOM 1577 C C . ASP A 1 196 ? 20.309 -0.689 -9.187 1.00 96.56 196 ASP A C 1
ATOM 1579 O O . ASP A 1 196 ? 19.982 0.371 -8.648 1.00 96.56 196 ASP A O 1
ATOM 1583 N N . ALA A 1 197 ? 19.435 -1.441 -9.865 1.00 97.50 197 ALA A N 1
ATOM 1584 C CA . ALA A 1 197 ? 18.026 -1.087 -10.016 1.00 97.50 197 ALA A CA 1
ATOM 1585 C C . ALA A 1 197 ? 17.285 -1.080 -8.671 1.00 97.50 197 ALA A C 1
ATOM 1587 O O . ALA A 1 197 ? 16.532 -0.150 -8.373 1.00 97.50 197 ALA A O 1
ATOM 1588 N N . LEU A 1 198 ? 17.533 -2.086 -7.831 1.00 97.50 198 LEU A N 1
ATOM 1589 C CA . LEU A 1 198 ? 16.992 -2.163 -6.476 1.00 97.50 198 LEU A CA 1
ATOM 1590 C C . LEU A 1 198 ? 17.455 -0.975 -5.623 1.00 97.50 198 LEU A C 1
ATOM 1592 O O . LEU A 1 198 ? 16.631 -0.318 -4.980 1.00 97.50 198 LEU A O 1
ATOM 1596 N N . LEU A 1 199 ? 18.752 -0.655 -5.648 1.00 96.38 199 LEU A N 1
ATOM 1597 C CA . LEU A 1 199 ? 19.304 0.476 -4.895 1.00 96.38 199 LEU A CA 1
ATOM 1598 C C . LEU A 1 199 ? 18.757 1.821 -5.392 1.00 96.38 199 LEU A C 1
ATOM 1600 O O . LEU A 1 199 ? 18.461 2.701 -4.582 1.00 96.38 199 LEU A O 1
ATOM 1604 N N . ASP A 1 200 ? 18.601 1.994 -6.705 1.00 95.38 200 ASP A N 1
ATOM 1605 C CA . ASP A 1 200 ? 18.032 3.204 -7.302 1.00 95.38 200 ASP A CA 1
ATOM 1606 C C . ASP A 1 200 ? 16.567 3.420 -6.887 1.00 95.38 200 ASP A C 1
ATOM 1608 O O . ASP A 1 200 ? 16.198 4.520 -6.455 1.00 95.38 200 ASP A O 1
ATOM 1612 N N . ILE A 1 201 ? 15.753 2.357 -6.908 1.00 96.25 201 ILE A N 1
ATOM 1613 C CA . ILE A 1 201 ? 14.378 2.415 -6.401 1.00 96.25 201 ILE A CA 1
ATOM 1614 C C . ILE A 1 201 ? 14.372 2.761 -4.906 1.00 96.25 201 ILE A C 1
ATOM 1616 O O . ILE A 1 201 ? 13.631 3.661 -4.498 1.00 96.25 201 ILE A O 1
ATOM 1620 N N . TYR A 1 202 ? 15.212 2.113 -4.091 1.00 95.12 202 TYR A N 1
ATOM 1621 C CA . TYR A 1 202 ? 15.264 2.364 -2.648 1.00 95.12 202 TYR A CA 1
ATOM 1622 C C . TYR A 1 202 ? 15.580 3.828 -2.329 1.00 95.12 202 TYR A C 1
ATOM 1624 O O . TYR A 1 202 ? 14.846 4.463 -1.572 1.00 95.12 202 TYR A O 1
ATOM 1632 N N . ARG A 1 203 ? 16.606 4.408 -2.970 1.00 94.19 203 ARG A N 1
ATOM 1633 C CA 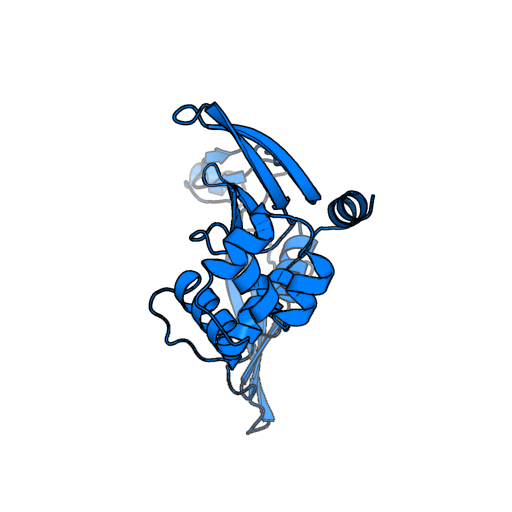. ARG A 1 203 ? 16.997 5.818 -2.774 1.00 94.19 203 ARG A CA 1
ATOM 1634 C C . ARG A 1 203 ? 15.855 6.793 -3.064 1.00 94.19 203 ARG A C 1
ATOM 1636 O O . ARG A 1 203 ? 15.731 7.817 -2.395 1.00 94.19 203 ARG A O 1
ATOM 1643 N N . LYS A 1 204 ? 15.013 6.495 -4.059 1.00 93.56 204 LYS A N 1
ATOM 1644 C CA . LYS A 1 204 ? 13.859 7.336 -4.420 1.00 93.56 204 LYS A CA 1
ATOM 1645 C C . LYS A 1 204 ? 12.663 7.149 -3.491 1.00 93.56 204 LYS A C 1
ATOM 1647 O O . LYS A 1 204 ? 11.900 8.100 -3.305 1.00 93.56 204 LYS A O 1
ATOM 1652 N N . LEU A 1 205 ? 12.479 5.954 -2.932 1.00 92.62 205 LEU A N 1
ATOM 1653 C CA . LEU A 1 205 ? 11.407 5.668 -1.976 1.00 92.62 205 LEU A CA 1
ATOM 1654 C C . LEU A 1 205 ? 11.729 6.194 -0.569 1.00 92.62 205 LEU A C 1
ATOM 1656 O O . LEU A 1 205 ? 10.840 6.735 0.093 1.00 92.62 205 LEU A O 1
ATOM 1660 N N . ARG A 1 206 ? 12.988 6.067 -0.137 1.00 92.00 206 ARG A N 1
ATOM 1661 C CA . ARG A 1 206 ? 13.495 6.419 1.198 1.00 92.00 206 ARG A CA 1
ATOM 1662 C C . ARG A 1 206 ? 14.696 7.375 1.101 1.00 92.00 206 ARG A C 1
ATOM 1664 O O . ARG A 1 206 ? 15.830 6.981 1.378 1.00 92.00 206 ARG A O 1
ATOM 1671 N N . PRO A 1 207 ? 14.481 8.641 0.693 1.00 89.06 207 PRO A N 1
ATOM 1672 C CA . PRO A 1 207 ? 15.565 9.613 0.620 1.00 89.06 207 PRO A CA 1
ATOM 1673 C C . PRO A 1 207 ? 16.088 9.912 2.033 1.00 89.06 207 PRO A C 1
ATOM 1675 O O . PRO A 1 207 ? 15.358 10.454 2.858 1.00 89.06 207 PRO A O 1
ATOM 1678 N N . GLY A 1 208 ? 17.344 9.555 2.304 1.00 85.69 208 GLY A N 1
ATOM 1679 C CA . GLY A 1 208 ? 18.009 9.781 3.594 1.00 85.69 208 GLY A CA 1
ATOM 1680 C C . GLY A 1 208 ? 18.364 8.508 4.364 1.00 85.69 208 GLY A C 1
ATOM 1681 O O . GLY A 1 208 ? 19.171 8.576 5.284 1.00 85.69 208 GLY A O 1
ATOM 1682 N N . GLU A 1 209 ? 17.834 7.349 3.968 1.00 86.88 209 GLU A N 1
ATOM 1683 C CA . GLU A 1 209 ? 18.245 6.060 4.530 1.00 86.88 209 GLU A CA 1
ATOM 1684 C C . GLU A 1 209 ? 19.381 5.444 3.691 1.00 86.88 209 GLU A C 1
ATOM 1686 O O . GLU A 1 209 ? 19.324 5.499 2.456 1.00 86.88 209 GLU A O 1
ATOM 1691 N N . PRO A 1 210 ? 20.416 4.850 4.317 1.00 88.88 210 PRO A N 1
ATOM 1692 C CA . PRO A 1 210 ? 21.491 4.193 3.584 1.00 88.88 210 PRO A CA 1
ATOM 1693 C C . PRO A 1 210 ? 20.941 2.973 2.820 1.00 88.88 210 PRO A C 1
ATOM 1695 O O . PRO A 1 210 ? 20.368 2.071 3.436 1.00 88.88 210 PRO A O 1
ATOM 1698 N N . PRO A 1 211 ? 21.091 2.915 1.484 1.00 90.38 211 PRO A N 1
ATOM 1699 C CA . PRO A 1 211 ? 20.531 1.832 0.690 1.00 90.38 211 PRO A CA 1
ATOM 1700 C C . PRO A 1 211 ? 21.401 0.573 0.811 1.00 90.38 211 PRO A C 1
ATOM 1702 O O . PRO A 1 211 ? 22.580 0.596 0.461 1.00 90.38 211 PRO A O 1
ATOM 1705 N N . THR A 1 212 ? 20.810 -0.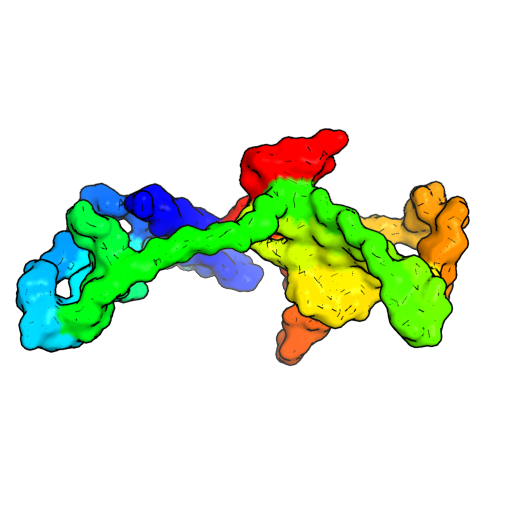535 1.257 1.00 93.38 212 THR A N 1
ATOM 1706 C CA . THR A 1 212 ? 21.410 -1.879 1.189 1.00 93.38 212 THR A CA 1
ATOM 1707 C C . THR A 1 212 ? 20.577 -2.765 0.264 1.00 93.38 212 THR A C 1
ATOM 1709 O O . THR A 1 212 ? 19.373 -2.550 0.110 1.00 93.38 212 THR A O 1
ATOM 1712 N N . LEU A 1 213 ? 21.203 -3.764 -0.367 1.00 93.31 213 LEU A N 1
ATOM 1713 C CA . LEU A 1 213 ? 20.500 -4.668 -1.289 1.00 93.31 213 LEU A CA 1
ATOM 1714 C C . LEU A 1 213 ? 19.390 -5.451 -0.595 1.00 93.31 213 LEU A C 1
ATOM 1716 O O . LEU A 1 213 ? 18.304 -5.607 -1.147 1.00 93.31 213 LEU A O 1
ATOM 1720 N N . GLU A 1 214 ? 19.648 -5.898 0.628 1.00 90.25 214 GLU A N 1
ATOM 1721 C CA . GLU A 1 214 ? 18.678 -6.618 1.442 1.00 90.25 214 GLU A CA 1
ATOM 1722 C C . GLU A 1 214 ? 17.444 -5.758 1.740 1.00 90.25 214 GLU A C 1
ATOM 1724 O O . GLU A 1 214 ? 16.323 -6.170 1.440 1.00 90.25 214 GLU A O 1
ATOM 1729 N N . ASN A 1 215 ? 17.645 -4.518 2.203 1.00 87.19 215 ASN A N 1
ATOM 1730 C CA . ASN A 1 215 ? 16.545 -3.588 2.466 1.00 87.19 215 ASN A CA 1
ATOM 1731 C C . ASN A 1 215 ? 15.777 -3.238 1.189 1.00 87.19 215 ASN A C 1
ATOM 1733 O O . ASN A 1 215 ? 14.550 -3.154 1.207 1.00 87.19 215 ASN A O 1
ATOM 1737 N N . ALA A 1 216 ? 16.478 -3.062 0.067 1.00 93.81 216 ALA A N 1
ATOM 1738 C CA . ALA A 1 216 ? 15.858 -2.768 -1.218 1.00 93.81 216 ALA A CA 1
ATOM 1739 C C . ALA A 1 216 ? 14.975 -3.913 -1.729 1.00 93.81 216 ALA A C 1
ATOM 1741 O O . ALA A 1 216 ? 13.839 -3.670 -2.147 1.00 93.81 216 ALA A O 1
ATOM 1742 N N . ARG A 1 217 ? 15.455 -5.158 -1.636 1.00 94.50 217 ARG A N 1
ATOM 1743 C CA . ARG A 1 217 ? 14.677 -6.358 -1.984 1.00 94.50 217 ARG A CA 1
ATOM 1744 C C . ARG A 1 217 ? 13.467 -6.508 -1.073 1.00 94.50 217 ARG A C 1
ATOM 1746 O O . ARG A 1 217 ? 12.348 -6.632 -1.566 1.00 94.50 217 ARG A O 1
ATOM 1753 N N . ALA A 1 218 ? 13.678 -6.415 0.239 1.00 90.69 218 ALA A N 1
ATOM 1754 C CA . ALA A 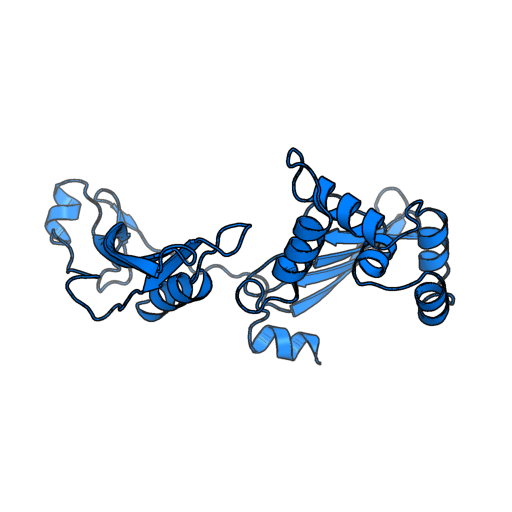1 218 ? 12.608 -6.514 1.223 1.00 90.69 218 ALA A CA 1
ATOM 1755 C C . ALA A 1 218 ? 11.544 -5.421 1.032 1.00 90.69 218 ALA A C 1
ATOM 1757 O O . ALA A 1 218 ? 10.359 -5.668 1.244 1.00 90.69 218 ALA A O 1
ATOM 1758 N N . LEU A 1 219 ? 11.932 -4.212 0.617 1.00 91.50 219 LEU A N 1
ATOM 1759 C CA . LEU A 1 219 ? 10.994 -3.120 0.364 1.00 91.50 219 LEU A CA 1
ATOM 1760 C C . LEU A 1 219 ? 10.068 -3.422 -0.822 1.00 91.50 219 LEU A C 1
ATOM 1762 O O . LEU A 1 219 ? 8.858 -3.245 -0.693 1.00 91.50 219 LEU A O 1
ATOM 1766 N N . ILE A 1 220 ? 10.615 -3.898 -1.946 1.00 94.94 220 ILE A N 1
ATOM 1767 C CA . ILE A 1 220 ? 9.819 -4.293 -3.120 1.00 94.94 220 ILE A CA 1
ATOM 1768 C C . ILE A 1 220 ? 8.879 -5.452 -2.781 1.00 94.94 220 ILE A C 1
ATOM 1770 O O . ILE A 1 220 ? 7.694 -5.391 -3.117 1.00 94.94 220 ILE A O 1
ATOM 1774 N N . ASP A 1 221 ? 9.384 -6.467 -2.075 1.00 93.31 221 ASP A N 1
ATOM 1775 C CA . ASP A 1 221 ? 8.580 -7.604 -1.620 1.00 93.31 221 ASP A CA 1
ATOM 1776 C C . ASP A 1 221 ? 7.396 -7.145 -0.763 1.00 93.31 221 ASP A C 1
ATOM 1778 O O . ASP A 1 221 ? 6.233 -7.423 -1.062 1.00 93.31 221 ASP A O 1
ATOM 1782 N N . ASN A 1 222 ? 7.673 -6.298 0.226 1.00 90.38 222 ASN A N 1
ATOM 1783 C CA . ASN A 1 222 ? 6.657 -5.721 1.094 1.00 90.38 222 ASN A CA 1
ATOM 1784 C C . ASN A 1 222 ? 5.657 -4.813 0.368 1.00 90.38 222 ASN A C 1
ATOM 1786 O O . ASN A 1 222 ? 4.533 -4.657 0.842 1.00 90.38 222 ASN A O 1
ATOM 1790 N N . PHE A 1 223 ? 6.047 -4.189 -0.741 1.00 93.38 223 PHE A N 1
ATOM 1791 C CA . PHE A 1 223 ? 5.168 -3.286 -1.477 1.00 93.38 223 PHE A CA 1
ATOM 1792 C C . PHE A 1 223 ? 4.155 -4.021 -2.342 1.00 93.38 223 PHE A C 1
ATOM 1794 O O . PHE A 1 223 ? 3.053 -3.503 -2.488 1.00 93.38 223 PHE A O 1
ATOM 1801 N N . TYR A 1 224 ? 4.503 -5.179 -2.911 1.00 95.19 224 TYR A N 1
ATOM 1802 C CA . TYR A 1 224 ? 3.685 -5.790 -3.967 1.00 95.19 224 TYR A CA 1
ATOM 1803 C C . TYR A 1 224 ? 3.438 -7.292 -3.822 1.00 95.19 224 TYR A C 1
ATOM 1805 O O . TYR A 1 224 ? 2.489 -7.800 -4.419 1.00 95.19 224 TYR A O 1
ATOM 1813 N N . PHE A 1 225 ? 4.251 -8.001 -3.040 1.00 93.75 225 PHE A N 1
ATOM 1814 C CA . PHE A 1 225 ? 4.228 -9.464 -2.977 1.00 93.75 225 PHE A CA 1
ATOM 1815 C C . PHE A 1 225 ? 3.874 -10.000 -1.585 1.00 93.75 225 PHE A C 1
ATOM 1817 O O . PHE A 1 225 ? 3.319 -11.092 -1.478 1.00 93.75 225 PHE A O 1
ATOM 1824 N N . ASN A 1 226 ? 4.086 -9.213 -0.528 1.00 90.75 226 ASN A N 1
ATOM 1825 C CA . ASN A 1 226 ? 3.694 -9.572 0.827 1.00 90.75 226 ASN A CA 1
ATOM 1826 C C . ASN A 1 226 ? 2.184 -9.329 1.059 1.00 90.75 226 ASN A C 1
ATOM 1828 O O . ASN A 1 226 ? 1.767 -8.169 1.169 1.00 90.75 226 ASN A O 1
ATOM 1832 N N . PRO A 1 227 ? 1.360 -10.382 1.238 1.00 88.62 227 PRO A N 1
ATOM 1833 C CA . PRO A 1 227 ? -0.085 -10.237 1.437 1.00 88.62 227 PRO A CA 1
ATOM 1834 C C . PRO A 1 227 ? -0.444 -9.506 2.739 1.00 88.62 227 PRO A C 1
ATOM 1836 O O . PRO A 1 227 ? -1.507 -8.898 2.837 1.00 88.62 227 PRO A O 1
ATOM 1839 N N . LYS A 1 228 ? 0.454 -9.491 3.737 1.00 83.56 228 LYS A N 1
ATOM 1840 C CA . LYS A 1 228 ? 0.245 -8.708 4.963 1.00 83.56 228 LYS A CA 1
ATOM 1841 C C . LYS A 1 228 ? 0.310 -7.209 4.708 1.00 83.56 228 LYS A C 1
ATOM 1843 O O . LYS A 1 228 ? -0.275 -6.439 5.458 1.00 83.56 228 LYS A O 1
ATOM 1848 N N . ARG A 1 229 ? 0.997 -6.755 3.656 1.00 85.44 229 ARG A N 1
ATOM 1849 C CA . ARG A 1 229 ? 1.211 -5.324 3.368 1.00 85.44 229 ARG A CA 1
ATOM 1850 C C . ARG A 1 229 ? 0.536 -4.841 2.084 1.00 85.44 229 ARG A C 1
ATOM 1852 O O . ARG A 1 229 ? 0.299 -3.638 1.965 1.00 85.44 229 ARG A O 1
ATOM 1859 N N . TYR A 1 230 ? 0.163 -5.754 1.190 1.00 93.31 230 TYR A N 1
ATOM 1860 C CA . TYR A 1 230 ? -0.500 -5.454 -0.073 1.00 93.31 230 TYR A CA 1
ATOM 1861 C C . TYR A 1 230 ? -1.730 -6.337 -0.306 1.00 93.31 230 TYR A C 1
ATOM 1863 O O . TYR A 1 230 ? -1.629 -7.561 -0.322 1.00 93.31 230 TYR A O 1
ATOM 1871 N N . ASP A 1 231 ? -2.882 -5.712 -0.557 1.00 93.38 231 ASP A N 1
ATOM 1872 C CA . ASP A 1 231 ? -4.138 -6.399 -0.852 1.00 93.38 231 ASP A CA 1
ATOM 1873 C C . ASP A 1 231 ? -4.965 -5.660 -1.920 1.00 93.38 231 ASP A C 1
ATOM 1875 O O . ASP A 1 231 ? -5.250 -4.464 -1.817 1.00 93.38 231 ASP A O 1
ATOM 1879 N N . LEU A 1 232 ? -5.401 -6.393 -2.947 1.00 94.31 232 LEU A N 1
ATOM 1880 C CA . LEU A 1 232 ? -6.342 -5.914 -3.969 1.00 94.31 232 LEU A CA 1
ATOM 1881 C C . LEU A 1 232 ? -7.811 -6.116 -3.560 1.00 94.31 232 LEU A C 1
ATOM 1883 O O . LEU A 1 232 ? -8.704 -5.630 -4.253 1.00 94.31 232 LEU A O 1
ATOM 1887 N N . ALA A 1 233 ? -8.075 -6.842 -2.475 1.00 92.50 233 ALA A N 1
ATOM 1888 C CA . ALA A 1 233 ? -9.359 -7.432 -2.131 1.00 92.50 233 ALA A CA 1
ATOM 1889 C C . ALA A 1 233 ? -9.913 -8.357 -3.236 1.00 92.50 233 ALA A C 1
ATOM 1891 O O . ALA A 1 233 ? -9.445 -8.397 -4.381 1.00 92.50 233 ALA A O 1
ATOM 1892 N N . LYS A 1 234 ? -10.973 -9.109 -2.912 1.00 90.19 234 LYS A N 1
ATOM 1893 C CA . LYS A 1 234 ? -11.634 -10.022 -3.867 1.00 90.19 234 LYS A CA 1
ATOM 1894 C C . LYS A 1 234 ? -12.097 -9.291 -5.132 1.00 90.19 234 LYS A C 1
ATOM 1896 O O . LYS A 1 234 ? -11.882 -9.774 -6.241 1.00 90.19 234 LYS A O 1
ATOM 1901 N N . VAL A 1 235 ? -12.684 -8.103 -4.965 1.00 91.94 235 VAL A N 1
ATOM 1902 C CA . VAL A 1 235 ? -13.184 -7.283 -6.079 1.00 91.94 235 VAL A CA 1
ATOM 1903 C C . VAL A 1 235 ? -12.057 -6.764 -6.971 1.00 91.94 235 VAL A C 1
ATOM 1905 O O . VAL A 1 235 ? -12.184 -6.817 -8.193 1.00 91.94 235 VAL A O 1
ATOM 1908 N N . GLY A 1 236 ? -10.942 -6.304 -6.394 1.00 94.44 236 GLY A N 1
ATOM 1909 C CA . GLY A 1 236 ? -9.820 -5.805 -7.184 1.00 94.44 236 GLY A CA 1
ATOM 1910 C C . GLY A 1 236 ? -9.113 -6.927 -7.919 1.00 94.44 236 GLY A C 1
ATOM 1911 O O . GLY A 1 236 ? -8.831 -6.776 -9.104 1.00 94.44 236 GLY A O 1
ATOM 1912 N N . ARG A 1 237 ? -8.906 -8.083 -7.272 1.00 94.38 237 ARG A N 1
ATOM 1913 C CA . ARG A 1 237 ? -8.321 -9.252 -7.942 1.00 94.38 237 ARG A CA 1
ATOM 1914 C C . ARG A 1 237 ? -9.197 -9.735 -9.099 1.00 94.38 237 ARG A C 1
ATOM 1916 O O . ARG A 1 237 ? -8.672 -9.975 -10.179 1.00 94.38 237 ARG A O 1
ATOM 1923 N N . TYR A 1 238 ? -10.516 -9.809 -8.909 1.00 94.44 238 TYR A N 1
ATOM 1924 C CA . TYR A 1 238 ? -11.450 -10.145 -9.988 1.00 94.44 238 TYR A CA 1
ATOM 1925 C C . TYR A 1 238 ? -11.358 -9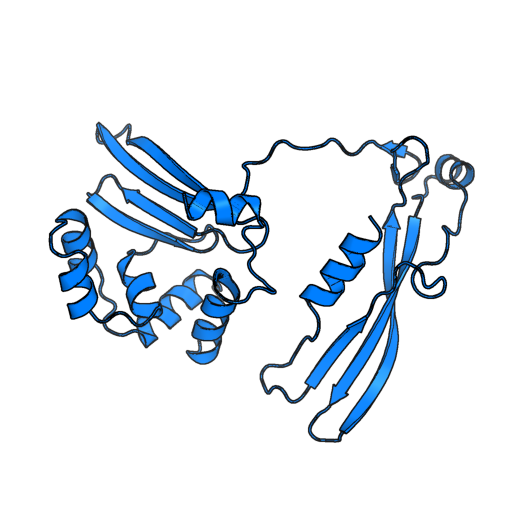.159 -11.161 1.00 94.44 238 TYR A C 1
ATOM 1927 O O . TYR A 1 238 ? -11.261 -9.585 -12.306 1.00 94.44 238 TYR A O 1
ATOM 1935 N N . LYS A 1 239 ? -11.329 -7.848 -10.883 1.00 94.69 239 LYS A N 1
ATOM 1936 C CA . LYS A 1 239 ? -11.209 -6.807 -11.918 1.00 94.69 239 LYS A CA 1
ATOM 1937 C C . LYS A 1 239 ? -9.877 -6.829 -12.664 1.00 94.69 239 LYS A C 1
ATOM 1939 O O . LYS A 1 239 ? -9.852 -6.429 -13.814 1.00 94.69 239 LYS A O 1
ATOM 1944 N N . VAL A 1 240 ? -8.782 -7.216 -12.009 1.00 94.25 240 VAL A N 1
ATOM 1945 C CA . VAL A 1 240 ? -7.455 -7.309 -12.645 1.00 94.25 240 VAL A CA 1
ATOM 1946 C C . VAL A 1 240 ? -7.337 -8.557 -13.522 1.00 94.25 240 VAL A C 1
ATOM 1948 O O . VAL A 1 240 ? -6.636 -8.522 -14.525 1.00 94.25 240 VAL A O 1
ATOM 1951 N N . ASN A 1 241 ? -8.008 -9.650 -13.152 1.00 93.31 241 ASN A N 1
ATOM 1952 C CA . ASN A 1 241 ? -7.945 -10.915 -13.889 1.00 93.31 241 ASN A CA 1
ATOM 1953 C C . ASN A 1 241 ? -8.871 -10.969 -15.118 1.00 93.31 241 ASN A C 1
ATOM 1955 O O . ASN A 1 241 ? -8.721 -11.878 -15.932 1.00 93.31 241 ASN A O 1
ATOM 1959 N N . LYS A 1 242 ? -9.861 -10.075 -15.200 1.00 88.69 242 LYS A N 1
ATOM 1960 C CA . LYS A 1 242 ? -10.853 -10.009 -16.278 1.00 88.69 242 LYS A CA 1
ATOM 1961 C C . LYS A 1 242 ? -10.412 -9.032 -17.359 1.00 88.69 242 LYS A C 1
ATOM 1963 O O . LYS A 1 242 ? -10.627 -9.371 -18.540 1.00 88.69 242 LYS A O 1
#